Protein AF-A0A9W7AB14-F1 (afdb_monomer_lite)

pLDDT: mean 74.94, std 23.1, range [29.41, 98.56]

Radius of gyration: 34.93 Å; chains: 1; bounding box: 125×100×86 Å

Secondary structure (DSSP, 8-state):
-PPPPHHHHHHHHHHHHHHHHHHHHHHHHTTS-PPPP----------------------------------------PPPPPSS------EEEEEE---HHHHHHHHHHHHHH-PPBGGGSTTTT-STTS---HHHHHHHHHTT--EEEE-GGGTSSTTPPPHHHHHHHHHHHTEEEEEEEE-S-HHHHHHHHHHHHHHTT-TT------HHHHHHHHHHHHHHHHHHHHTT-EEEEEEHHHHHH-HHHHHHHHHHHHHHTHHHH---PPP---------HHHHHHHTTTTS-HHHHH-HHHHHHHHHHHTTSTTGGGGSTTEEETTEE-TTS--TT------------------------------

Organism: NCBI:txid1606541

Foldseek 3Di:
DDDDDPVVVVVCVVVVVVVVVVVVVVVVVVPPDDDDDDDDDDDDDDDDDDDDDDDDDDDDDDDDDDDDDDDDDDDDDDDDDPPDCPDAAQAEEAEEQDFQLVVLLLVLLCVQQVAAAQVNDAQNQQDPVNALALVSLLVCVVVSNRYYYDYLVSQVDPNHDDLLRSLLSNVVSRHAAYEYEYQLLVVLVQLLVVLVCVVVVVVPDARDDAPVSSVVSVVSRVSNVVSNVVSNHHYDYDQSLRSVVPSQVVSVVVLVSLCVVCSRNVRPDDPDDRRDGDRDVSNVSVVVPLLDQPCRRRNPVVLVVVCVRQPPDPRNCSSNSQARDSVDGHPVDDDSVPPPPDPPDDDPDDDDDDDDDDDDDDDDDDD

Sequence (367 aa):
MRPPSRRFLLSLLPLFIILVLLRQRELVLGVLSGPLPGSDNAGGRAKTKASAEGEGWGSQQSQSPSQSLSTTQSSPTSPSPPTSPQGVRPGVVLWSHGRSATDSFALSFSSNSGLRYCNGEKEGFKSGWRALAEEALRRCVRAGEMFLHLKPMHLEMEGRPRVEEFFEMAKRAGFGTVAASFRRNVLAREVSSYELNREEGNVNKAFKFGVSTVENNSRSYQEGLTAARANGFLVKEFLFSEITGSTCLCVEELKNLMAENEAFTGFHSRRGSDCTEIVSEHVKSSKKHRSKSLAKRVGEKQAKEVGNALRGTEHEWMLDLDAVSPTEKRSDVPDPTGERGGKKGGGRERMENKKKGGLGNEINTHQ

Structure (mmCIF, N/CA/C/O backbone):
data_AF-A0A9W7AB14-F1
#
_entry.id   AF-A0A9W7AB14-F1
#
loop_
_atom_site.group_PDB
_atom_site.id
_atom_site.type_symbol
_atom_site.label_atom_id
_atom_site.label_alt_id
_atom_site.label_comp_id
_atom_site.label_asym_id
_atom_site.label_entity_id
_atom_site.label_seq_id
_atom_site.pdbx_PDB_ins_code
_atom_site.Cartn_x
_atom_site.Cartn_y
_atom_site.Cartn_z
_atom_site.occupancy
_atom_site.B_iso_or_equiv
_atom_site.auth_seq_id
_atom_site.auth_comp_id
_atom_site.auth_asym_id
_atom_site.auth_atom_id
_atom_site.pdbx_PDB_model_num
ATOM 1 N N . MET A 1 1 ? -23.619 -33.749 -38.753 1.00 49.19 1 MET A N 1
ATOM 2 C CA . MET A 1 1 ? -24.402 -32.533 -38.416 1.00 49.19 1 MET A CA 1
ATOM 3 C C . MET A 1 1 ? -23.679 -31.319 -38.989 1.00 49.19 1 MET A C 1
ATOM 5 O O . MET A 1 1 ? -22.458 -31.300 -38.912 1.00 49.19 1 MET A O 1
ATOM 9 N N . ARG A 1 2 ? -24.376 -30.347 -39.598 1.00 47.72 2 ARG A N 1
ATOM 10 C CA . ARG A 1 2 ? -23.755 -29.089 -40.070 1.00 47.72 2 ARG A CA 1
ATOM 11 C C . ARG A 1 2 ? -23.890 -28.010 -38.982 1.00 47.72 2 ARG A C 1
ATOM 13 O O . ARG A 1 2 ? -24.952 -27.956 -38.365 1.00 47.72 2 ARG A O 1
ATOM 20 N N . PRO A 1 3 ? -22.869 -27.169 -38.734 1.00 59.06 3 PRO A N 1
ATOM 21 C CA . PRO A 1 3 ? -22.973 -26.089 -37.756 1.00 59.06 3 PRO A CA 1
ATOM 22 C C . PRO A 1 3 ? -23.994 -25.028 -38.211 1.00 59.06 3 PRO A C 1
ATOM 24 O O . PRO A 1 3 ? -24.127 -24.793 -39.417 1.00 59.06 3 PRO A O 1
ATOM 27 N N . PRO A 1 4 ? -24.713 -24.371 -37.280 1.00 57.72 4 PRO A N 1
ATOM 28 C CA . PRO A 1 4 ? -25.671 -23.326 -37.623 1.00 57.72 4 PRO A CA 1
ATOM 29 C C . PRO A 1 4 ? -24.966 -22.132 -38.279 1.00 57.72 4 PRO A C 1
ATOM 31 O O . PRO A 1 4 ? -23.863 -21.742 -37.893 1.00 57.72 4 PRO A O 1
ATOM 34 N N . SER A 1 5 ? -25.604 -21.538 -39.290 1.00 66.50 5 SER A N 1
ATOM 35 C CA . SER A 1 5 ? -25.008 -20.414 -40.019 1.00 66.50 5 SER A CA 1
ATOM 36 C C . SER A 1 5 ? -24.842 -19.181 -39.119 1.00 66.50 5 SER A C 1
ATOM 38 O O . SER A 1 5 ? -25.695 -18.896 -38.277 1.00 66.50 5 SER A O 1
ATOM 40 N N . ARG A 1 6 ? -23.787 -18.382 -39.348 1.00 63.00 6 ARG A N 1
ATOM 41 C CA . ARG A 1 6 ? -23.539 -17.127 -38.604 1.00 63.00 6 ARG A CA 1
ATOM 42 C C . ARG A 1 6 ? -24.723 -16.146 -38.626 1.00 63.00 6 ARG A C 1
ATOM 44 O O . ARG A 1 6 ? -24.855 -15.350 -37.704 1.00 63.00 6 ARG A O 1
ATOM 51 N N . ARG A 1 7 ? -25.601 -16.218 -39.637 1.00 66.81 7 ARG A N 1
ATOM 52 C CA . ARG A 1 7 ? -26.820 -15.393 -39.722 1.00 66.81 7 ARG A CA 1
ATOM 53 C C . ARG A 1 7 ? -27.859 -15.750 -38.649 1.00 66.81 7 ARG A C 1
ATOM 55 O O . ARG A 1 7 ? -28.556 -14.857 -38.189 1.00 66.81 7 ARG A O 1
ATOM 62 N N . PHE A 1 8 ? -27.912 -17.007 -38.203 1.00 70.75 8 PHE A N 1
ATOM 63 C CA . PHE A 1 8 ? -28.846 -17.462 -37.164 1.00 70.75 8 PHE A CA 1
ATOM 64 C C . PHE A 1 8 ? -28.445 -16.978 -35.759 1.00 70.75 8 PHE A C 1
ATOM 66 O O . PHE A 1 8 ? -29.290 -16.637 -34.940 1.00 70.75 8 PHE A O 1
ATOM 73 N N . LEU A 1 9 ? -27.139 -16.888 -35.481 1.00 61.41 9 LEU A N 1
ATOM 74 C CA . LEU A 1 9 ? -26.635 -16.350 -34.210 1.00 61.41 9 LEU A CA 1
ATOM 75 C C . LEU A 1 9 ? -26.887 -14.839 -34.073 1.00 61.41 9 LEU A C 1
ATOM 77 O O . LEU A 1 9 ? -27.173 -14.361 -32.979 1.00 61.41 9 LEU A O 1
ATOM 81 N N . LEU A 1 10 ? -26.836 -14.092 -35.180 1.00 66.69 10 LEU A N 1
ATOM 82 C CA . LEU A 1 10 ? -27.089 -12.647 -35.178 1.00 66.69 10 LEU A CA 1
ATOM 83 C C . LEU A 1 10 ? -28.567 -12.291 -34.943 1.00 66.69 10 LEU A C 1
ATOM 85 O O . LEU A 1 10 ? -28.836 -11.252 -34.345 1.00 66.69 10 LEU A O 1
ATOM 89 N N . SER A 1 11 ? -29.525 -13.145 -35.328 1.00 73.31 11 SER A N 1
ATOM 90 C CA . SER A 1 11 ? -30.955 -12.893 -35.071 1.00 73.31 11 SER A CA 1
ATOM 91 C C . SER A 1 11 ? -31.369 -13.075 -33.606 1.00 73.31 11 SER A C 1
ATOM 93 O O . SER A 1 11 ? -32.428 -12.594 -33.213 1.00 73.31 11 SER A O 1
ATOM 95 N N . LEU A 1 12 ? -30.556 -13.751 -32.786 1.00 74.38 12 LEU A N 1
ATOM 96 C CA . LEU A 1 12 ? -30.857 -14.011 -31.371 1.00 74.38 12 LEU A CA 1
ATOM 97 C C . LEU A 1 12 ? -30.280 -12.952 -30.416 1.00 74.38 12 LEU A C 1
ATOM 99 O O . LEU A 1 12 ? -30.719 -12.868 -29.269 1.00 74.38 12 LEU A O 1
ATOM 103 N N . LEU A 1 13 ? -29.346 -12.111 -30.879 1.00 74.31 13 LEU A N 1
ATOM 104 C CA . LEU A 1 13 ? -28.742 -11.047 -30.066 1.00 74.31 13 LEU A CA 1
ATOM 105 C C . LEU A 1 13 ? -29.776 -10.069 -29.461 1.00 74.31 13 LEU A C 1
ATOM 107 O O . LEU A 1 13 ? -29.688 -9.806 -28.261 1.00 74.31 13 LEU A O 1
ATOM 111 N N . PRO A 1 14 ? -30.772 -9.556 -30.220 1.00 80.88 14 PRO A N 1
ATOM 112 C CA . PRO A 1 14 ? -31.765 -8.623 -29.679 1.00 80.88 14 PRO A CA 1
ATOM 113 C C . PRO A 1 14 ? -32.629 -9.257 -28.583 1.00 80.88 14 PRO A C 1
ATOM 115 O O . PRO A 1 14 ? -32.863 -8.642 -27.547 1.00 80.88 14 PRO A O 1
ATOM 118 N N . LEU A 1 15 ? -33.040 -10.515 -28.776 1.00 78.12 15 LEU A N 1
ATOM 119 C CA . LEU A 1 15 ? -33.804 -11.295 -27.795 1.00 78.12 15 LEU A CA 1
ATOM 120 C C . LEU A 1 15 ? -33.019 -11.504 -26.495 1.00 78.12 15 LEU A C 1
ATOM 122 O O . LEU A 1 15 ? -33.580 -11.364 -25.410 1.00 78.12 15 LEU A O 1
ATOM 126 N N . PHE A 1 16 ? -31.716 -11.778 -26.592 1.00 76.31 16 PHE A N 1
ATOM 127 C CA . PHE A 1 16 ? -30.858 -11.938 -25.418 1.00 76.31 16 PHE A CA 1
ATOM 128 C C . PHE A 1 16 ? -30.685 -10.620 -24.646 1.00 76.31 16 PHE A C 1
ATOM 130 O O . PHE A 1 16 ? -30.758 -10.612 -23.419 1.00 76.31 16 PHE A O 1
ATOM 137 N N . ILE A 1 17 ? -30.532 -9.492 -25.351 1.00 80.94 17 ILE A N 1
ATOM 138 C CA . ILE A 1 17 ? -30.461 -8.155 -24.738 1.00 80.94 17 ILE A CA 1
ATOM 139 C C . ILE A 1 17 ? -31.784 -7.804 -24.038 1.00 80.94 17 ILE A C 1
ATOM 141 O O . ILE A 1 17 ? -31.765 -7.360 -22.892 1.00 80.94 17 ILE A O 1
ATOM 145 N N . ILE A 1 18 ? -32.932 -8.061 -24.675 1.00 83.12 18 ILE A N 1
ATOM 146 C CA . ILE A 1 18 ? -34.259 -7.830 -24.078 1.00 83.12 18 ILE A CA 1
ATOM 147 C C . ILE A 1 18 ? -34.448 -8.682 -22.813 1.00 83.12 18 ILE A C 1
ATOM 149 O O . ILE A 1 18 ? -34.886 -8.155 -21.793 1.00 83.12 18 ILE A O 1
ATOM 153 N N . LEU A 1 19 ? -34.060 -9.962 -22.828 1.00 78.25 19 LEU A N 1
ATOM 154 C CA . LEU A 1 19 ? -34.132 -10.835 -21.648 1.00 78.25 19 LEU A CA 1
ATOM 155 C C . LEU A 1 19 ? -33.237 -10.355 -20.494 1.00 78.25 19 LEU A C 1
ATOM 157 O O . LEU A 1 19 ? -33.663 -10.390 -19.339 1.00 78.25 19 LEU A O 1
ATOM 161 N N . VAL A 1 20 ? -32.026 -9.865 -20.781 1.00 79.50 20 VAL A N 1
ATOM 162 C CA . VAL A 1 20 ? -31.136 -9.283 -19.759 1.00 79.50 20 VAL A CA 1
ATOM 163 C C . VAL A 1 20 ? -31.742 -8.010 -19.156 1.00 79.50 20 VAL A C 1
ATOM 165 O O . VAL A 1 20 ? -31.734 -7.856 -17.934 1.00 79.50 20 VAL A O 1
ATOM 168 N N . LEU A 1 21 ? -32.318 -7.128 -19.979 1.00 77.75 21 LEU A N 1
ATOM 169 C CA . LEU A 1 21 ? -32.952 -5.888 -19.518 1.00 77.75 21 LEU A CA 1
ATOM 170 C C . LEU A 1 21 ? -34.232 -6.144 -18.705 1.00 77.75 21 LEU A C 1
ATOM 172 O O . LEU A 1 21 ? -34.437 -5.504 -17.674 1.00 77.75 21 LEU A O 1
ATOM 176 N N . LEU A 1 22 ? -35.067 -7.108 -19.109 1.00 74.38 22 LEU A N 1
ATOM 177 C CA . LEU A 1 22 ? -36.250 -7.511 -18.339 1.00 74.38 22 LEU A CA 1
ATOM 178 C C . LEU A 1 22 ? -35.858 -8.098 -16.975 1.00 74.38 22 LEU A C 1
ATOM 180 O O . LEU A 1 22 ? -36.424 -7.704 -15.957 1.00 74.38 22 LEU A O 1
ATOM 184 N N . ARG A 1 23 ? -34.826 -8.950 -16.927 1.00 69.69 23 ARG A N 1
ATOM 185 C CA . ARG A 1 23 ? -34.341 -9.545 -15.671 1.00 69.69 23 ARG A CA 1
ATOM 186 C C . ARG A 1 23 ? -33.727 -8.516 -14.714 1.00 69.69 23 ARG A C 1
ATOM 188 O O . ARG A 1 23 ? -33.853 -8.666 -13.502 1.00 69.69 23 ARG A O 1
ATOM 195 N N . GLN A 1 24 ? -33.097 -7.456 -15.228 1.00 67.25 24 GLN A N 1
ATOM 196 C CA . GLN A 1 24 ? -32.658 -6.333 -14.387 1.00 67.25 24 GLN A CA 1
ATOM 197 C C . GLN A 1 24 ? -33.831 -5.486 -13.872 1.00 67.25 24 GLN A C 1
ATOM 199 O O . GLN A 1 24 ? -33.747 -4.949 -12.770 1.00 67.25 24 GLN A O 1
ATOM 204 N N . ARG A 1 25 ? -34.943 -5.397 -14.613 1.00 59.12 25 ARG A N 1
ATOM 205 C CA . ARG A 1 25 ? -36.122 -4.623 -14.198 1.00 59.12 25 ARG A CA 1
ATOM 206 C C . ARG A 1 25 ? -36.883 -5.270 -13.033 1.00 59.12 25 ARG A C 1
ATOM 208 O O . ARG A 1 25 ? -37.332 -4.546 -12.149 1.00 59.12 25 ARG A O 1
ATOM 215 N N . GLU A 1 26 ? -36.968 -6.599 -12.975 1.00 57.09 26 GLU A N 1
ATOM 216 C CA . GLU A 1 26 ? -37.556 -7.300 -11.816 1.00 57.09 26 GLU A CA 1
ATOM 217 C C . GLU A 1 26 ? -36.715 -7.136 -10.539 1.00 57.09 26 GLU A C 1
ATOM 219 O O . GLU A 1 26 ? -37.263 -6.919 -9.459 1.00 57.09 26 GLU A O 1
ATOM 224 N N . LEU A 1 27 ? -35.382 -7.123 -10.664 1.00 52.66 27 LEU A N 1
ATOM 225 C CA . LEU A 1 27 ? -34.454 -6.878 -9.550 1.00 52.66 27 LEU A CA 1
ATOM 226 C C . LEU A 1 27 ? -34.586 -5.476 -8.926 1.00 52.66 27 LEU A C 1
ATOM 228 O O . LEU A 1 27 ? -34.264 -5.305 -7.753 1.00 52.66 27 LEU A O 1
ATOM 232 N N . VAL A 1 28 ? -35.073 -4.486 -9.680 1.00 51.91 28 VAL A N 1
ATOM 233 C CA . VAL A 1 28 ? -35.328 -3.121 -9.179 1.00 51.91 28 VAL A CA 1
ATOM 234 C C . VAL A 1 28 ? -36.714 -2.997 -8.530 1.00 51.91 28 VAL A C 1
ATOM 236 O O . VAL A 1 28 ? -36.888 -2.198 -7.613 1.00 51.91 28 VAL A O 1
ATOM 239 N N . LEU A 1 29 ? -37.696 -3.796 -8.958 1.00 45.38 29 LEU A N 1
ATOM 240 C CA . LEU A 1 29 ? -39.064 -3.750 -8.423 1.00 45.38 29 LEU A CA 1
ATOM 241 C C . LEU A 1 29 ? -39.267 -4.638 -7.181 1.00 45.38 29 LEU A C 1
ATOM 243 O O . LEU A 1 29 ? -40.104 -4.318 -6.341 1.00 45.38 29 LEU A O 1
ATOM 247 N N . GLY A 1 30 ? -38.456 -5.685 -6.997 1.00 44.34 30 GLY A N 1
ATOM 248 C CA . GLY A 1 30 ? -38.527 -6.592 -5.840 1.00 44.34 30 GLY A CA 1
ATOM 249 C C . GLY A 1 30 ? -38.135 -5.997 -4.474 1.00 44.34 30 GLY A C 1
ATOM 250 O O . GLY A 1 30 ? -38.151 -6.717 -3.481 1.00 44.34 30 GLY A O 1
ATOM 251 N N . VAL A 1 31 ? -37.772 -4.710 -4.399 1.00 45.06 31 VAL A N 1
ATOM 252 C CA . VAL A 1 31 ? -37.319 -4.034 -3.161 1.00 45.06 31 VAL A CA 1
ATOM 253 C C . VAL A 1 31 ? -38.417 -3.154 -2.529 1.00 45.06 31 VAL A C 1
ATOM 255 O O . VAL A 1 31 ? -38.253 -2.663 -1.416 1.00 45.06 31 VAL A O 1
ATOM 258 N N . LEU A 1 32 ? -39.574 -2.985 -3.185 1.00 42.81 32 LEU A N 1
ATOM 259 C CA . LEU A 1 32 ? -40.683 -2.134 -2.717 1.00 42.81 32 LEU A CA 1
ATOM 260 C C . LEU A 1 32 ? -41.932 -2.936 -2.311 1.00 42.81 32 LEU A C 1
ATOM 262 O O . LEU A 1 32 ? -43.054 -2.628 -2.706 1.00 42.81 32 LEU A O 1
ATOM 266 N N . SER A 1 33 ? -41.753 -3.986 -1.509 1.00 40.31 33 SER A N 1
ATOM 267 C CA . SER A 1 33 ? -42.862 -4.742 -0.903 1.00 40.31 33 SER A CA 1
ATOM 268 C C . SER A 1 33 ? -42.494 -5.226 0.500 1.00 40.31 33 SER A C 1
ATOM 270 O O . SER A 1 33 ? -42.173 -6.392 0.715 1.00 40.31 33 SER A O 1
ATOM 272 N N . GLY A 1 34 ? -42.518 -4.303 1.464 1.00 42.19 34 GLY A N 1
ATOM 273 C CA . GLY A 1 34 ? -42.476 -4.642 2.887 1.00 42.19 34 GLY A CA 1
ATOM 274 C C . GLY A 1 34 ? -43.874 -5.028 3.397 1.00 42.19 34 GLY A C 1
ATOM 275 O O . GLY A 1 34 ? -44.842 -4.363 3.023 1.00 42.19 34 GLY A O 1
ATOM 276 N N . PRO A 1 35 ? -44.016 -6.069 4.238 1.00 42.44 35 PRO A N 1
ATOM 277 C CA . PRO A 1 35 ? -45.301 -6.423 4.833 1.00 42.44 35 PRO A CA 1
ATOM 278 C C . PRO A 1 35 ? -45.693 -5.443 5.951 1.00 42.44 35 PRO A C 1
ATOM 280 O O . PRO A 1 35 ? -44.871 -5.079 6.794 1.00 42.44 35 PRO A O 1
ATOM 283 N N . LEU A 1 36 ? -46.966 -5.042 5.972 1.00 38.53 36 LEU A N 1
ATOM 284 C CA . LEU A 1 36 ? -47.574 -4.285 7.072 1.00 38.53 36 LEU A CA 1
ATOM 285 C C . LEU A 1 36 ? -47.878 -5.203 8.278 1.00 38.53 36 LEU A C 1
ATOM 287 O O . LEU A 1 36 ? -48.113 -6.397 8.084 1.00 38.53 36 LEU A O 1
ATOM 291 N N . PRO A 1 37 ? -47.899 -4.672 9.516 1.00 49.38 37 PRO A N 1
ATOM 292 C CA . PRO A 1 37 ? -4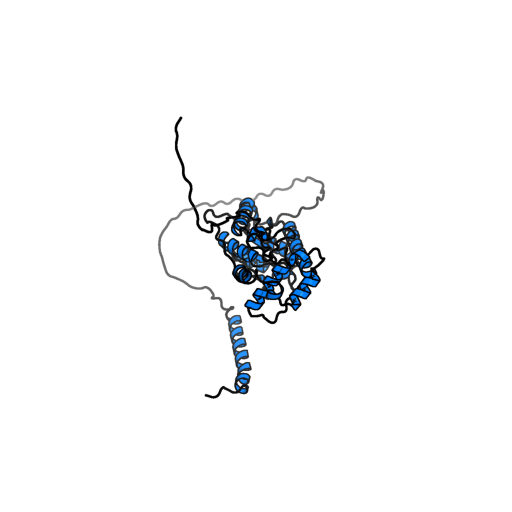8.158 -5.459 10.721 1.00 49.38 37 PRO A CA 1
ATOM 293 C C . PRO A 1 37 ? -49.660 -5.582 11.037 1.00 49.38 37 PRO A C 1
ATOM 295 O O . PRO A 1 37 ? -50.402 -4.611 10.890 1.00 49.38 37 PRO A O 1
ATOM 298 N N . GLY A 1 38 ? -50.098 -6.728 11.574 1.00 34.25 38 GLY A N 1
ATOM 299 C CA . GLY A 1 38 ? -51.427 -6.836 12.189 1.00 34.25 38 GLY A CA 1
ATOM 300 C C . GLY A 1 38 ? -51.891 -8.244 12.596 1.00 34.25 38 GLY A C 1
ATOM 301 O O . GLY A 1 38 ? -51.829 -9.170 11.798 1.00 34.25 38 GLY A O 1
ATOM 302 N N . SER A 1 39 ? -52.463 -8.317 13.805 1.00 31.78 39 SER A N 1
ATOM 303 C CA . SER A 1 39 ? -53.455 -9.299 14.297 1.00 31.78 39 SER A CA 1
ATOM 304 C C . SER A 1 39 ? -53.003 -10.708 14.766 1.00 31.78 39 SER A C 1
ATOM 306 O O . SER A 1 39 ? -52.970 -11.678 14.020 1.00 31.78 39 SER A O 1
ATOM 308 N N . ASP A 1 40 ? -52.747 -10.774 16.081 1.00 36.22 40 ASP A N 1
ATOM 309 C CA . ASP A 1 40 ? -53.503 -11.554 17.089 1.00 36.22 40 ASP A CA 1
ATOM 310 C C . ASP A 1 40 ? -53.339 -13.076 17.361 1.00 36.22 40 ASP A C 1
ATOM 312 O O . ASP A 1 40 ? -53.614 -13.955 16.554 1.00 36.22 40 ASP A O 1
ATOM 316 N N . ASN A 1 41 ? -53.107 -13.326 18.663 1.00 34.78 41 ASN A N 1
ATOM 317 C CA . ASN A 1 41 ? -53.703 -14.350 19.544 1.00 34.78 41 ASN A CA 1
ATOM 318 C C . ASN A 1 41 ? -53.443 -15.861 19.352 1.00 34.78 41 ASN A C 1
ATOM 320 O O . ASN A 1 41 ? -54.236 -16.576 18.750 1.00 34.78 41 ASN A O 1
ATOM 324 N N . ALA A 1 42 ? -52.473 -16.374 20.123 1.00 33.03 42 ALA A N 1
ATOM 325 C CA . ALA A 1 42 ? -52.640 -17.367 21.211 1.00 33.03 42 ALA A CA 1
ATOM 326 C C . ALA A 1 42 ? -51.237 -17.707 21.769 1.00 33.03 42 ALA A C 1
ATOM 328 O O . ALA A 1 42 ? -50.288 -17.796 21.005 1.00 33.03 42 ALA A O 1
ATOM 329 N N . GLY A 1 43 ? -50.957 -17.932 23.052 1.00 30.20 43 GLY A N 1
ATOM 330 C CA . GLY A 1 43 ? -51.749 -18.030 24.276 1.00 30.20 43 GLY A CA 1
ATOM 331 C C . GLY A 1 43 ? -50.862 -18.748 25.311 1.00 30.20 43 GLY A C 1
ATOM 332 O O . GLY A 1 43 ? -50.352 -19.826 25.025 1.00 30.20 43 GLY A O 1
ATOM 333 N N . GLY A 1 44 ? -50.608 -18.164 26.488 1.00 30.67 44 GLY A N 1
ATOM 334 C CA . GLY A 1 44 ? -49.631 -18.720 27.442 1.00 30.67 44 GLY A CA 1
ATOM 335 C C . GLY A 1 44 ? -49.636 -17.994 28.789 1.00 30.67 44 GLY A C 1
ATOM 336 O O . GLY A 1 44 ? -49.334 -16.809 28.862 1.00 30.67 44 GLY A O 1
ATOM 337 N N . ARG A 1 45 ? -50.034 -18.693 29.859 1.00 34.28 45 ARG A N 1
ATOM 338 C CA . ARG A 1 45 ? -50.517 -18.102 31.121 1.00 34.28 45 ARG A CA 1
ATOM 339 C C . ARG A 1 45 ? -49.685 -18.534 32.338 1.00 34.28 45 ARG A C 1
ATOM 341 O O . ARG A 1 45 ? -49.798 -19.682 32.751 1.00 34.28 45 ARG A O 1
ATOM 348 N N . ALA A 1 46 ? -48.992 -17.596 32.990 1.00 35.44 46 ALA A N 1
ATOM 349 C CA . ALA A 1 46 ? -48.579 -17.641 34.409 1.00 35.44 46 ALA A CA 1
ATOM 350 C C . ALA A 1 46 ? -48.211 -16.204 34.862 1.00 35.44 46 ALA A C 1
ATOM 352 O O . ALA A 1 46 ? -47.438 -15.545 34.183 1.00 35.44 46 ALA A O 1
ATOM 353 N N . LYS A 1 47 ? -48.897 -15.581 35.840 1.00 33.94 47 LYS A N 1
ATOM 354 C CA . LYS A 1 47 ? -48.563 -15.573 37.293 1.00 33.94 47 LYS A CA 1
ATOM 355 C C . LYS A 1 47 ? -47.065 -15.293 37.556 1.00 33.94 47 LYS A C 1
ATOM 357 O O . LYS A 1 47 ? -46.256 -16.070 37.081 1.00 33.94 47 LYS A O 1
ATOM 362 N N . THR A 1 48 ? -46.576 -14.326 38.343 1.00 33.75 48 THR A N 1
ATOM 363 C CA . THR A 1 48 ? -47.104 -13.253 39.237 1.00 33.75 48 THR A CA 1
ATOM 364 C C . THR A 1 48 ? -45.907 -12.288 39.534 1.00 33.75 48 THR A C 1
ATOM 366 O O . THR A 1 48 ? -44.839 -12.528 38.986 1.00 33.75 48 THR A O 1
ATOM 369 N N . LYS A 1 49 ? -45.924 -11.198 40.328 1.00 34.34 49 LYS A N 1
ATOM 370 C CA . LYS A 1 49 ? -46.769 -10.727 41.452 1.00 34.34 49 LYS A CA 1
ATOM 371 C C . LYS A 1 49 ? -46.778 -9.176 41.517 1.00 34.34 49 LYS A C 1
ATOM 373 O O . LYS A 1 49 ? -45.923 -8.526 40.932 1.00 34.34 49 LYS A O 1
ATOM 378 N N . ALA A 1 50 ? -47.740 -8.620 42.248 1.00 32.41 50 ALA A N 1
ATOM 379 C CA . ALA A 1 50 ? -47.946 -7.213 42.591 1.00 32.41 50 ALA A CA 1
ATOM 380 C C . ALA A 1 50 ? -47.000 -6.641 43.676 1.00 32.41 50 ALA A C 1
ATOM 382 O O . ALA A 1 50 ? -46.636 -7.372 44.600 1.00 32.41 50 ALA A O 1
ATOM 383 N N . SER A 1 51 ? -46.683 -5.340 43.566 1.00 32.81 51 SER A N 1
ATOM 384 C CA . SER A 1 51 ? -46.968 -4.234 44.525 1.00 32.81 51 SER A CA 1
ATOM 385 C C . SER A 1 51 ? -46.274 -2.949 44.011 1.00 32.81 51 SER A C 1
ATOM 387 O O . SER A 1 51 ? -45.140 -3.038 43.554 1.00 32.81 51 SER A O 1
ATOM 389 N N . ALA A 1 52 ? -46.962 -1.813 43.815 1.00 35.22 52 ALA A N 1
ATOM 390 C CA . ALA A 1 52 ? -47.390 -0.822 44.830 1.00 35.22 52 ALA A CA 1
ATOM 391 C C . ALA A 1 52 ? -46.186 -0.128 45.513 1.00 35.22 52 ALA A C 1
ATOM 393 O O . ALA A 1 52 ? -45.239 -0.815 45.880 1.00 35.22 52 ALA A O 1
ATOM 394 N N . GLU A 1 53 ? -46.119 1.189 45.732 1.00 31.23 53 GLU A N 1
ATOM 395 C CA . GLU A 1 53 ? -47.029 2.342 45.529 1.00 31.23 53 GLU A CA 1
ATOM 396 C C . GLU A 1 53 ? -46.172 3.632 45.657 1.00 31.23 53 GLU A C 1
ATOM 398 O O . GLU A 1 53 ? -45.022 3.540 46.091 1.00 31.23 53 GLU A O 1
ATOM 403 N N . GLY A 1 54 ? -46.681 4.829 45.324 1.00 30.88 54 GLY A N 1
ATOM 404 C CA . GLY A 1 54 ? -45.942 6.074 45.617 1.00 30.88 54 GLY A CA 1
ATOM 405 C C . GLY A 1 54 ? -46.356 7.312 44.818 1.00 30.88 54 GLY A C 1
ATOM 406 O O . GLY A 1 54 ? -45.695 7.674 43.847 1.00 30.88 54 GLY A O 1
ATOM 407 N N . GLU A 1 55 ? -47.426 7.980 45.245 1.00 32.56 55 GLU A N 1
ATOM 408 C CA . GLU A 1 55 ? -47.796 9.319 44.765 1.00 32.56 55 GLU A CA 1
ATOM 409 C C . GLU A 1 55 ? -46.891 10.415 45.366 1.00 32.56 55 GLU A C 1
ATOM 411 O O . GLU A 1 55 ? -46.293 10.231 46.426 1.00 32.56 55 GLU A O 1
ATOM 416 N N . GLY A 1 56 ? -46.830 11.591 44.728 1.00 29.41 56 GLY A N 1
ATOM 417 C CA . GLY A 1 56 ? -46.112 12.749 45.276 1.00 29.41 56 GLY A CA 1
ATOM 418 C C . GLY A 1 56 ? -46.275 14.029 44.452 1.00 29.41 56 GLY A C 1
ATOM 419 O O . GLY A 1 56 ? -45.519 14.270 43.515 1.00 29.41 56 GLY A O 1
ATOM 420 N N . TRP A 1 57 ? -47.255 14.864 44.807 1.00 30.66 57 TRP A N 1
ATOM 421 C CA . TRP A 1 57 ? -47.386 16.237 44.294 1.00 30.66 57 TRP A CA 1
ATOM 422 C C . TRP A 1 57 ? -46.333 17.174 44.918 1.00 30.66 57 TRP A C 1
ATOM 424 O O . TRP A 1 57 ? -45.960 16.998 46.075 1.00 30.66 57 TRP A O 1
ATOM 434 N N . GLY A 1 58 ? -45.925 18.231 44.205 1.00 30.55 58 GLY A N 1
ATOM 435 C CA . GLY A 1 58 ? -45.068 19.288 44.764 1.00 30.55 58 GLY A CA 1
ATOM 436 C C . GLY A 1 58 ? -44.907 20.494 43.832 1.00 30.55 58 GLY A C 1
ATOM 437 O O . GLY A 1 58 ? -44.342 20.373 42.749 1.00 30.55 58 GLY A O 1
ATOM 438 N N . SER A 1 59 ? -45.426 21.652 44.242 1.00 31.98 59 SER A N 1
ATOM 439 C CA . SER A 1 59 ? -45.513 22.870 43.420 1.00 31.98 59 SER A CA 1
ATOM 440 C C . SER A 1 59 ? -44.250 23.741 43.415 1.00 31.98 59 SER A C 1
ATOM 442 O O . SER A 1 59 ? -43.484 23.753 44.370 1.00 31.98 59 SER A O 1
ATOM 444 N N . GLN A 1 60 ? -44.131 24.538 42.345 1.00 34.12 60 GLN A N 1
ATOM 445 C CA . GLN A 1 60 ? -43.610 25.917 42.278 1.00 34.12 60 GLN A CA 1
ATOM 446 C C . GLN A 1 60 ? -42.661 26.427 43.385 1.00 34.12 60 GLN A C 1
ATOM 448 O O . GLN A 1 60 ? -43.080 26.628 44.52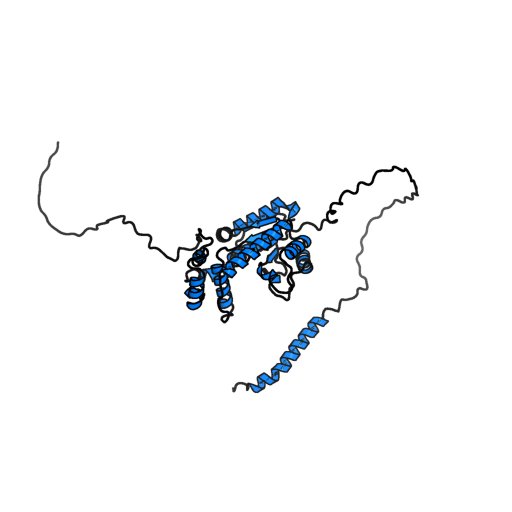2 1.00 34.12 60 GLN A O 1
ATOM 453 N N . GLN A 1 61 ? -41.515 26.979 42.966 1.00 32.22 61 GLN A N 1
ATOM 454 C CA . GLN A 1 61 ? -41.183 28.347 43.385 1.00 32.22 61 GLN A CA 1
ATOM 455 C C . GLN A 1 61 ? -40.310 29.095 42.369 1.00 32.22 61 GLN A C 1
ATOM 457 O O . GLN A 1 61 ? -39.296 28.604 41.885 1.00 32.22 61 GLN A O 1
ATOM 462 N N . SER A 1 62 ? -40.734 30.316 42.055 1.00 37.25 62 SER A N 1
ATOM 463 C CA . SER A 1 62 ? -39.983 31.316 41.301 1.00 37.25 62 SER A CA 1
ATOM 464 C C . SER A 1 62 ? -39.025 32.075 42.216 1.00 37.25 62 SER A C 1
ATOM 466 O O . SER A 1 62 ? -39.469 32.550 43.264 1.00 37.25 62 SER A O 1
ATOM 468 N N . GLN A 1 63 ? -37.783 32.324 41.787 1.00 31.83 63 GLN A N 1
ATOM 469 C CA . GLN A 1 63 ? -37.023 33.474 42.286 1.00 31.83 63 GLN A CA 1
ATOM 470 C C . GLN A 1 63 ? -35.911 33.940 41.333 1.00 31.83 63 GLN A C 1
ATOM 472 O O . GLN A 1 63 ? -35.129 33.171 40.783 1.00 31.83 63 GLN A O 1
ATOM 477 N N . SER A 1 64 ? -35.885 35.251 41.138 1.00 34.38 64 SER A N 1
ATOM 478 C CA . SER A 1 64 ? -34.864 36.104 40.521 1.00 34.38 64 SER A CA 1
ATOM 479 C C . SER A 1 64 ? -35.207 37.540 40.969 1.00 34.38 64 SER A C 1
ATOM 481 O O . SER A 1 64 ? -36.365 37.757 41.341 1.00 34.38 64 SER A O 1
ATOM 483 N N . PRO A 1 65 ? -34.306 38.539 40.911 1.00 46.69 65 PRO A N 1
ATOM 484 C CA . PRO A 1 65 ? -32.927 38.504 40.424 1.00 46.69 65 PRO A CA 1
ATOM 485 C C . PRO A 1 65 ? -31.893 38.985 41.469 1.00 46.69 65 PRO A C 1
ATOM 487 O O . PRO A 1 65 ? -32.224 39.553 42.506 1.00 46.69 65 PRO A O 1
ATOM 490 N N . SER A 1 66 ? -30.607 38.863 41.148 1.00 35.66 66 SER A N 1
ATOM 491 C CA . SER A 1 66 ? -29.555 39.699 41.742 1.00 35.66 66 SER A CA 1
ATOM 492 C C . SER A 1 66 ? -28.595 40.121 40.639 1.00 35.66 66 SER A C 1
ATOM 494 O O . SER A 1 66 ? -28.030 39.282 39.943 1.00 35.66 66 SER A O 1
ATOM 496 N N . GLN A 1 67 ? -28.485 41.430 40.428 1.00 42.22 67 GLN A N 1
ATOM 497 C CA . GLN A 1 67 ? -27.670 42.013 39.368 1.00 42.22 67 GLN A CA 1
ATOM 498 C C . GLN A 1 67 ? -26.207 42.081 39.811 1.00 42.22 67 GLN A C 1
ATOM 500 O O . GLN A 1 67 ? -25.908 42.622 40.873 1.00 42.22 67 GLN A O 1
ATOM 505 N N . SER A 1 68 ? -25.289 41.630 38.961 1.00 37.50 68 SER A N 1
ATOM 506 C CA . SER A 1 68 ? -23.880 42.014 39.036 1.00 37.50 68 SER A CA 1
ATOM 507 C C . SER A 1 68 ? -23.368 42.336 37.633 1.00 37.50 68 SER A C 1
ATOM 509 O O . SER A 1 68 ? -23.370 41.494 36.734 1.00 37.50 68 SER A O 1
ATOM 511 N N . LEU A 1 69 ? -22.940 43.585 37.424 1.00 47.25 69 LEU A N 1
ATOM 512 C CA . LEU A 1 69 ? -22.220 43.953 36.208 1.00 47.25 69 LEU A CA 1
ATOM 513 C C . LEU A 1 69 ? -20.857 43.261 36.238 1.00 47.25 69 LEU A C 1
ATOM 515 O O . LEU A 1 69 ? -20.051 43.515 37.130 1.00 47.25 69 LEU A O 1
ATOM 519 N N . SER A 1 70 ? -20.586 42.422 35.243 1.00 37.31 70 SER A N 1
ATOM 520 C CA . SER A 1 70 ? -19.250 41.882 34.995 1.00 37.31 70 SER A CA 1
ATOM 521 C C . SER A 1 70 ? -18.876 42.056 33.524 1.00 37.31 70 SER A C 1
ATOM 523 O O . SER A 1 70 ? -19.593 41.662 32.607 1.00 37.31 70 SER A O 1
ATOM 525 N N . THR A 1 71 ? -17.750 42.736 33.330 1.00 39.44 71 THR A N 1
ATOM 526 C CA . THR A 1 71 ? -17.199 43.198 32.056 1.00 39.44 71 THR A CA 1
ATOM 527 C C . THR A 1 71 ? -17.011 42.056 31.060 1.00 39.44 71 THR A C 1
ATOM 529 O O . THR A 1 71 ? -16.255 41.121 31.317 1.00 39.44 71 THR A O 1
ATOM 532 N N . THR A 1 72 ? -17.641 42.148 29.888 1.00 34.06 72 THR A N 1
ATOM 533 C CA . THR A 1 72 ? -17.509 41.131 28.837 1.00 34.06 72 THR A CA 1
ATOM 534 C C . THR A 1 72 ? -16.179 41.280 28.090 1.00 34.06 72 THR A C 1
ATOM 536 O O . THR A 1 72 ? -16.102 41.940 27.057 1.00 34.06 72 THR A O 1
ATOM 539 N N . GLN A 1 73 ? -15.117 40.643 28.590 1.00 39.38 73 GLN A N 1
ATOM 540 C CA . GLN A 1 73 ? -13.958 40.324 27.754 1.00 39.38 73 GLN A CA 1
ATOM 541 C C . GLN A 1 73 ? -14.326 39.166 26.821 1.00 39.38 73 GLN A C 1
ATOM 543 O O . GLN A 1 73 ? -14.510 38.030 27.253 1.00 39.38 73 GLN A O 1
ATOM 548 N N . SER A 1 74 ? -14.430 39.454 25.526 1.00 38.09 74 SER A N 1
ATOM 549 C CA . SER A 1 74 ? -14.660 38.454 24.485 1.00 38.09 74 SER A CA 1
ATOM 550 C C . SER A 1 74 ? -13.379 37.660 24.200 1.00 38.09 74 SER A C 1
ATOM 552 O O . SER A 1 74 ? -12.623 37.985 23.283 1.00 38.09 74 SER A O 1
ATOM 554 N N . SER A 1 75 ? -13.123 36.620 24.994 1.00 39.91 75 SER A N 1
ATOM 555 C CA . SER A 1 75 ? -12.108 35.607 24.683 1.00 39.91 75 SER A CA 1
ATOM 556 C C . SER A 1 75 ? -12.539 34.752 23.480 1.00 39.91 75 SER A C 1
ATOM 558 O O . SER A 1 75 ? -13.730 34.458 23.345 1.00 39.91 75 SER A O 1
ATOM 560 N N . PRO A 1 76 ? -11.607 34.313 22.612 1.00 45.03 76 PRO A N 1
ATOM 561 C CA . PRO A 1 76 ? -11.942 33.463 21.475 1.00 45.03 76 PRO A CA 1
ATOM 562 C C . PRO A 1 76 ? -12.494 32.117 21.955 1.00 45.03 76 PRO A C 1
ATOM 564 O O . PRO A 1 76 ? -11.840 31.383 22.699 1.00 45.03 76 PRO A O 1
ATOM 567 N N . THR A 1 77 ? -13.710 31.790 21.520 1.00 37.88 77 THR A N 1
ATOM 568 C CA . THR A 1 77 ? -14.375 30.532 21.856 1.00 37.88 77 THR A CA 1
ATOM 569 C C . THR A 1 77 ? -13.591 29.368 21.256 1.00 37.88 77 THR A C 1
ATOM 571 O O . THR A 1 77 ? -13.581 29.174 20.041 1.00 37.88 77 THR A O 1
ATOM 574 N N . SER A 1 78 ? -12.925 28.585 22.107 1.00 44.62 78 SER A N 1
ATOM 575 C CA . SER A 1 78 ? -12.328 27.316 21.680 1.00 44.62 78 SER A CA 1
ATOM 576 C C . SER A 1 78 ? -13.432 26.395 21.147 1.00 44.62 78 SER A C 1
ATOM 578 O O . SER A 1 78 ? -14.495 26.326 21.774 1.00 44.62 78 SER A O 1
ATOM 580 N N . PRO A 1 79 ? -13.224 25.692 20.017 1.00 51.69 79 PRO A N 1
ATOM 581 C CA . PRO A 1 79 ? -14.238 24.803 19.468 1.00 51.69 79 PRO A CA 1
ATOM 582 C C . PRO A 1 79 ? -14.583 23.720 20.492 1.00 51.69 79 PRO A C 1
ATOM 584 O O . PRO A 1 79 ? -13.708 23.006 20.983 1.00 51.69 79 PRO A O 1
ATOM 587 N N . SER A 1 80 ? -15.866 23.618 20.834 1.00 37.16 80 SER A N 1
ATOM 588 C CA . SER A 1 80 ? -16.351 22.615 21.777 1.00 37.16 80 SER A CA 1
ATOM 589 C C . SER A 1 80 ? -16.093 21.206 21.224 1.00 37.16 80 SER A C 1
ATOM 591 O O . SER A 1 80 ? -16.335 20.975 20.036 1.00 37.16 80 SER A O 1
ATOM 593 N N . PRO A 1 81 ? -15.631 20.245 22.046 1.00 43.84 81 PRO A N 1
ATOM 594 C CA . PRO A 1 81 ? -15.460 18.871 21.590 1.00 43.84 81 PRO A CA 1
ATOM 595 C C . PRO A 1 81 ? -16.817 18.283 21.155 1.00 43.84 81 PRO A C 1
ATOM 597 O O . PRO A 1 81 ? -17.836 18.555 21.801 1.00 43.84 81 PRO A O 1
ATOM 600 N N . PRO A 1 82 ? -16.862 17.479 20.074 1.00 44.25 82 PRO A N 1
ATOM 601 C CA . PRO A 1 82 ? -18.112 16.964 19.524 1.00 44.25 82 PRO A CA 1
ATOM 602 C C . PRO A 1 82 ? -18.877 16.120 20.552 1.00 44.25 82 PRO A C 1
ATOM 604 O O . PRO A 1 82 ? -18.372 15.143 21.105 1.00 44.25 82 PRO A O 1
ATOM 607 N N . THR A 1 83 ? -20.121 16.518 20.813 1.00 38.78 83 THR A N 1
ATOM 608 C CA . THR A 1 83 ? -20.915 16.053 21.955 1.00 38.78 83 THR A CA 1
ATOM 609 C C . THR A 1 83 ? -21.621 14.721 21.685 1.00 38.78 83 THR A C 1
ATOM 611 O O . THR A 1 83 ? -22.828 14.678 21.480 1.00 38.78 83 THR A O 1
ATOM 614 N N . SER A 1 84 ? -20.869 13.619 21.677 1.00 36.59 84 SER A N 1
ATOM 615 C CA . SER A 1 84 ? -21.339 12.251 21.966 1.00 36.59 84 SER A CA 1
ATOM 616 C C . SER A 1 84 ? -20.161 11.283 21.809 1.00 36.59 84 SER A C 1
ATOM 618 O O . SER A 1 84 ? -19.487 11.346 20.777 1.00 36.59 84 SER A O 1
ATOM 620 N N . PRO A 1 85 ? -19.907 10.352 22.751 1.00 42.19 85 PRO A N 1
ATOM 621 C CA . PRO A 1 85 ? -18.959 9.274 22.521 1.00 42.19 85 PRO A CA 1
ATOM 622 C C . PRO A 1 85 ? -19.569 8.278 21.527 1.00 42.19 85 PRO A C 1
ATOM 624 O O . PRO A 1 85 ? -20.136 7.250 21.902 1.00 42.19 85 PRO A O 1
ATOM 627 N N . GLN A 1 86 ? -19.423 8.571 20.233 1.00 53.56 86 GLN A N 1
ATOM 628 C CA . GLN A 1 86 ? -19.487 7.553 19.190 1.00 53.56 86 GLN A CA 1
ATOM 629 C C . GLN A 1 86 ? -18.380 6.548 19.511 1.00 53.56 86 GLN A C 1
ATOM 631 O O . GLN A 1 86 ? -17.209 6.809 19.250 1.00 53.56 86 GLN A O 1
ATOM 636 N N . GLY A 1 87 ? -18.766 5.464 20.197 1.00 64.31 87 GLY A N 1
ATOM 637 C CA . GLY A 1 87 ? -17.839 4.591 20.912 1.00 64.31 87 GLY A CA 1
ATOM 638 C C . GLY A 1 87 ? -16.671 4.178 20.031 1.00 64.31 87 GLY A C 1
ATOM 639 O O . GLY A 1 87 ? -16.897 3.680 18.926 1.00 64.31 87 GLY A O 1
ATOM 640 N N . VAL A 1 88 ? -15.461 4.430 20.530 1.00 75.06 88 VAL A N 1
ATOM 641 C CA . VAL A 1 88 ? -14.186 4.253 19.829 1.00 75.06 88 VAL A CA 1
ATOM 642 C C . VAL A 1 88 ? -14.134 2.869 19.175 1.00 75.06 88 VAL A C 1
ATOM 644 O O . VAL A 1 88 ? -14.483 1.871 19.808 1.00 75.06 88 VAL A O 1
ATOM 647 N N . ARG A 1 89 ? -13.763 2.800 17.889 1.00 86.88 89 ARG A N 1
ATOM 648 C CA . ARG A 1 89 ? -13.800 1.560 17.095 1.00 86.88 89 ARG A CA 1
ATOM 649 C C . ARG A 1 89 ? -12.413 1.180 16.578 1.00 86.88 89 ARG A C 1
ATOM 651 O O . ARG A 1 89 ? -11.687 2.080 16.155 1.00 86.88 89 ARG A O 1
ATOM 658 N N . PRO A 1 90 ? -12.097 -0.130 16.480 1.00 92.69 90 PRO A N 1
ATOM 659 C CA . PRO A 1 90 ? -10.806 -0.649 16.008 1.00 92.69 90 PRO A CA 1
ATOM 660 C C . PRO A 1 90 ? -10.643 -0.538 14.487 1.00 92.69 90 PRO A C 1
ATOM 662 O O . PRO A 1 90 ? -10.349 -1.511 13.799 1.00 92.69 90 PRO A O 1
ATOM 665 N N . GLY A 1 91 ? -10.886 0.655 13.947 1.00 95.62 91 GLY A N 1
ATOM 666 C CA . GLY A 1 91 ? -10.818 0.949 12.526 1.00 95.62 91 GLY A CA 1
ATOM 667 C C . GLY A 1 91 ? -9.388 1.167 12.060 1.00 95.62 91 GLY A C 1
ATOM 668 O O . GLY A 1 91 ? -8.741 2.134 12.469 1.00 95.62 91 GLY A O 1
ATOM 669 N N . VAL A 1 92 ? -8.931 0.292 11.166 1.00 97.88 92 VAL A N 1
ATOM 670 C CA . VAL A 1 92 ? -7.588 0.307 10.583 1.00 97.88 92 VAL A CA 1
ATOM 671 C C . VAL A 1 92 ? -7.666 0.608 9.090 1.00 97.88 92 VAL A C 1
ATOM 673 O O . VAL A 1 92 ? -8.305 -0.120 8.327 1.00 97.88 92 VAL A O 1
ATOM 676 N N . VAL A 1 93 ? -6.955 1.648 8.658 1.00 97.75 93 VAL A N 1
ATOM 677 C CA . VAL A 1 93 ? -6.650 1.887 7.244 1.00 97.75 93 VAL A CA 1
ATOM 678 C C . VAL A 1 93 ? -5.260 1.327 6.951 1.00 97.75 93 VAL A C 1
ATOM 680 O O . VAL A 1 93 ? -4.256 1.847 7.428 1.00 97.75 93 VAL A O 1
ATOM 683 N N . LEU A 1 94 ? -5.180 0.274 6.141 1.00 97.69 94 LEU A N 1
ATOM 684 C CA . LEU A 1 94 ? -3.935 -0.136 5.508 1.00 97.69 94 LEU A CA 1
ATOM 685 C C . LEU A 1 94 ? -3.646 0.827 4.348 1.00 97.69 94 LEU A C 1
ATOM 687 O O . LEU A 1 94 ? -4.240 0.711 3.276 1.00 97.69 94 LEU A O 1
ATOM 691 N N . TRP A 1 95 ? -2.742 1.778 4.560 1.00 97.38 95 TRP A N 1
ATOM 692 C CA . TRP A 1 95 ? -2.279 2.727 3.551 1.00 97.38 95 TRP A CA 1
ATOM 693 C C . TRP A 1 95 ? -1.081 2.146 2.807 1.00 97.38 95 TRP A C 1
ATOM 695 O O . TRP A 1 95 ? 0.059 2.177 3.276 1.00 97.38 95 TRP A O 1
ATOM 705 N N . SER A 1 96 ? -1.327 1.540 1.648 1.00 95.12 96 SER A N 1
ATOM 706 C CA . SER A 1 96 ? -0.229 0.943 0.896 1.00 95.12 96 SER A CA 1
ATOM 707 C C . SER A 1 96 ? -0.520 0.786 -0.580 1.00 95.12 96 SER A C 1
ATOM 709 O O . SER A 1 96 ? -1.609 0.422 -1.016 1.00 95.12 96 SER A O 1
ATOM 711 N N . HIS A 1 97 ? 0.543 0.919 -1.357 1.00 86.88 97 HIS A N 1
ATOM 712 C CA . HIS A 1 97 ? 0.565 0.727 -2.802 1.00 86.88 97 HIS A CA 1
ATOM 713 C C . HIS A 1 97 ? 0.356 -0.736 -3.269 1.00 86.88 97 HIS A C 1
ATOM 715 O O . HIS A 1 97 ? 0.316 -0.985 -4.477 1.00 86.88 97 HIS A O 1
ATOM 721 N N . GLY A 1 98 ? 0.200 -1.673 -2.318 1.00 71.62 98 GLY A N 1
ATOM 722 C CA . GLY A 1 98 ? -0.376 -3.023 -2.428 1.00 71.62 98 GLY A CA 1
ATOM 723 C C . GLY A 1 98 ? 0.279 -4.003 -3.412 1.00 71.62 98 GLY A C 1
ATOM 724 O O . GLY A 1 98 ? 0.040 -3.907 -4.615 1.00 71.62 98 GLY A O 1
ATOM 725 N N . ARG A 1 99 ? 1.024 -4.997 -2.903 1.00 74.50 99 ARG A N 1
ATOM 726 C CA . ARG A 1 99 ? 1.486 -6.217 -3.615 1.00 74.50 99 ARG A CA 1
ATOM 727 C C . ARG A 1 99 ? 1.667 -7.376 -2.615 1.00 74.50 99 ARG A C 1
ATOM 729 O O . ARG A 1 99 ? 1.476 -7.184 -1.421 1.00 74.50 99 ARG A O 1
ATOM 736 N N . SER A 1 100 ? 2.161 -8.519 -3.098 1.00 72.12 100 SER A N 1
ATOM 737 C CA . SER A 1 100 ? 2.524 -9.765 -2.398 1.00 72.12 100 SER A CA 1
ATOM 738 C C . SER A 1 100 ? 2.748 -9.697 -0.876 1.00 72.12 100 SER A C 1
ATOM 740 O O . SER A 1 100 ? 2.034 -10.365 -0.138 1.00 72.12 100 SER A O 1
ATOM 742 N N . ALA A 1 101 ? 3.727 -8.923 -0.389 1.00 79.62 101 ALA A N 1
ATOM 743 C CA . ALA A 1 101 ? 4.016 -8.854 1.049 1.00 79.62 101 ALA A CA 1
ATOM 744 C C . ALA A 1 101 ? 2.888 -8.154 1.821 1.00 79.62 101 ALA A C 1
ATOM 746 O O . ALA A 1 101 ? 2.429 -8.646 2.843 1.00 79.62 101 ALA A O 1
ATOM 747 N N . THR A 1 102 ? 2.380 -7.044 1.286 1.00 85.75 102 THR A N 1
ATOM 748 C CA . THR A 1 102 ? 1.260 -6.308 1.874 1.00 85.75 102 THR A CA 1
ATOM 749 C C . THR A 1 102 ? -0.064 -7.069 1.777 1.00 85.75 102 THR A C 1
ATOM 751 O O . THR A 1 102 ? -0.941 -6.859 2.603 1.00 85.75 102 THR A O 1
ATOM 754 N N . ASP A 1 103 ? -0.214 -7.967 0.799 1.00 89.00 103 ASP A N 1
ATOM 755 C CA . ASP A 1 103 ? -1.299 -8.952 0.768 1.00 89.00 103 ASP A CA 1
ATOM 756 C C . ASP A 1 103 ? -1.186 -9.963 1.902 1.00 89.00 103 ASP A C 1
ATOM 758 O O . ASP A 1 103 ? -2.152 -10.141 2.638 1.00 89.00 103 ASP A O 1
ATOM 762 N N . SER A 1 104 ? -0.016 -10.588 2.076 1.00 91.38 104 SER A N 1
ATOM 763 C CA . SER A 1 104 ? 0.196 -11.524 3.185 1.00 91.38 104 SER A CA 1
ATOM 764 C C . SER A 1 104 ? -0.029 -10.841 4.534 1.00 91.38 104 SER A C 1
ATOM 766 O O . SER A 1 104 ? -0.735 -11.384 5.380 1.00 91.38 104 SER A O 1
ATOM 768 N N . PHE A 1 105 ? 0.474 -9.614 4.706 1.00 95.00 105 PHE A N 1
ATOM 769 C CA . PHE A 1 105 ? 0.203 -8.790 5.882 1.00 95.00 105 PHE A CA 1
ATOM 770 C C . PHE A 1 105 ? -1.286 -8.524 6.079 1.00 95.00 105 PHE A C 1
ATOM 772 O O . PHE A 1 105 ? -1.795 -8.759 7.166 1.00 95.00 105 PHE A O 1
ATOM 779 N N . ALA A 1 106 ? -2.006 -8.071 5.048 1.00 94.75 106 ALA A N 1
ATOM 780 C CA . ALA A 1 106 ? -3.423 -7.753 5.183 1.00 94.75 106 ALA A CA 1
ATOM 781 C C . ALA A 1 106 ? -4.258 -8.995 5.537 1.00 94.75 106 ALA A C 1
ATOM 783 O O . ALA A 1 106 ? -5.096 -8.929 6.433 1.00 94.75 106 ALA A O 1
ATOM 784 N N . LEU A 1 107 ? -4.013 -10.124 4.865 1.00 93.38 107 LEU A N 1
ATOM 785 C CA . LEU A 1 107 ? -4.718 -11.381 5.122 1.00 93.38 107 LEU A CA 1
ATOM 786 C C . LEU A 1 107 ? -4.422 -11.900 6.534 1.00 93.38 107 LEU A C 1
ATOM 788 O O . LEU A 1 107 ? -5.350 -12.207 7.282 1.00 93.38 107 LEU A O 1
ATOM 792 N N . SER A 1 108 ? -3.144 -11.927 6.923 1.00 94.88 108 SER A N 1
ATOM 793 C CA . SER A 1 108 ? -2.724 -12.342 8.266 1.00 94.88 108 SER A CA 1
ATOM 794 C C . SER A 1 108 ? -3.298 -11.404 9.329 1.00 94.88 108 SER A C 1
ATOM 796 O O . SER A 1 108 ? -3.882 -11.869 10.302 1.00 94.88 108 SER A O 1
ATOM 798 N N . PHE A 1 109 ? -3.221 -10.086 9.143 1.00 95.38 109 PHE A N 1
ATOM 799 C CA . PHE A 1 109 ? -3.767 -9.124 10.096 1.00 95.38 109 PHE A CA 1
ATOM 800 C C . PHE A 1 109 ? -5.281 -9.283 10.261 1.00 95.38 109 PHE A C 1
ATOM 802 O O . PHE A 1 109 ? -5.754 -9.362 11.391 1.00 95.38 109 PHE A O 1
ATOM 809 N N . SER A 1 110 ? -6.045 -9.403 9.170 1.00 94.31 110 SER A N 1
ATOM 810 C CA . SER A 1 110 ? -7.496 -9.635 9.240 1.00 94.31 110 SER A CA 1
ATOM 811 C C . SER A 1 110 ? -7.824 -10.937 9.988 1.00 94.31 110 SER A C 1
ATOM 813 O O . SER A 1 110 ? -8.647 -10.930 10.904 1.00 94.31 110 SER A O 1
ATOM 815 N N . SER A 1 111 ? -7.106 -12.026 9.686 1.00 92.44 111 SER A N 1
ATOM 816 C CA . SER A 1 111 ? -7.301 -13.330 10.333 1.00 92.44 111 SER A CA 1
ATOM 817 C C . SER A 1 111 ? -6.945 -13.346 11.825 1.00 92.44 111 SER A C 1
ATOM 819 O O . SER A 1 111 ? -7.602 -14.048 12.587 1.00 92.44 111 SER A O 1
ATOM 821 N N . ASN A 1 112 ? -5.923 -12.596 12.254 1.00 93.31 112 ASN A N 1
ATOM 822 C CA . ASN A 1 112 ? -5.408 -12.624 13.634 1.00 93.31 112 ASN A CA 1
ATOM 823 C C . ASN A 1 112 ? -5.933 -11.478 14.525 1.00 93.31 112 ASN A C 1
ATOM 825 O O . ASN A 1 112 ? -5.788 -11.533 15.745 1.00 93.31 112 ASN A O 1
ATOM 829 N N . SER A 1 113 ? -6.542 -10.438 13.946 1.00 92.38 113 SER A N 1
ATOM 830 C CA . SER A 1 113 ? -7.224 -9.360 14.687 1.00 92.38 113 SER A CA 1
ATOM 831 C C . SER A 1 113 ? -8.742 -9.558 14.784 1.00 92.38 113 SER A C 1
ATOM 833 O O . SER A 1 113 ? -9.390 -8.940 15.626 1.00 92.38 113 SER A O 1
ATOM 835 N N . GLY A 1 114 ? -9.325 -10.388 13.910 1.00 91.25 114 GLY A N 1
ATOM 836 C CA . GLY A 1 114 ? -10.775 -10.522 13.748 1.00 91.25 114 GLY A CA 1
ATOM 837 C C . GLY A 1 114 ? -11.436 -9.349 13.009 1.00 91.25 114 GLY A C 1
ATOM 838 O O . GLY A 1 114 ? -12.659 -9.336 12.861 1.00 91.25 114 GLY A O 1
ATOM 839 N N . LEU A 1 115 ? -10.661 -8.365 12.535 1.00 93.62 115 LEU A N 1
ATOM 840 C CA . LEU A 1 115 ? -11.179 -7.212 11.802 1.00 93.62 115 LEU A CA 1
ATOM 841 C C . LEU A 1 115 ? -11.471 -7.595 10.347 1.00 93.62 115 LEU A C 1
ATOM 843 O O . LEU A 1 115 ? -10.586 -8.013 9.596 1.00 93.62 115 LEU A O 1
ATOM 847 N N . ARG A 1 116 ? -12.732 -7.434 9.939 1.00 95.44 116 ARG A N 1
ATOM 848 C CA . ARG A 1 116 ? -13.209 -7.735 8.583 1.00 95.44 116 ARG A CA 1
ATOM 849 C C . ARG A 1 116 ? -12.942 -6.595 7.606 1.00 95.44 116 ARG A C 1
ATOM 851 O O . ARG A 1 116 ? -13.049 -5.425 7.971 1.00 95.44 116 ARG A O 1
ATOM 858 N N . TYR A 1 117 ? -12.696 -6.950 6.347 1.00 95.38 117 TYR A N 1
ATOM 859 C CA . TYR A 1 117 ? -12.583 -5.984 5.258 1.00 95.38 117 TYR A CA 1
ATOM 860 C C . TYR A 1 117 ? -13.888 -5.227 4.988 1.00 95.38 117 TYR A C 1
ATOM 862 O O . TYR A 1 117 ? -14.948 -5.839 4.886 1.00 95.38 117 TYR A O 1
ATOM 870 N N . CYS A 1 118 ? -13.779 -3.914 4.796 1.00 93.12 118 CYS A N 1
ATOM 871 C CA . CYS A 1 118 ? -14.843 -3.006 4.374 1.00 93.12 118 CYS A CA 1
ATOM 872 C C . CYS A 1 118 ? -15.364 -3.350 2.966 1.00 93.12 118 CYS A C 1
ATOM 874 O O . CYS A 1 118 ? -14.616 -3.327 1.987 1.00 93.12 118 CYS A O 1
ATOM 876 N N . ASN A 1 119 ? -16.668 -3.625 2.861 1.00 90.31 119 ASN A N 1
ATOM 877 C CA . ASN A 1 119 ? -17.353 -4.248 1.721 1.00 90.31 119 ASN A CA 1
ATOM 878 C C . ASN A 1 119 ? -16.951 -5.719 1.472 1.00 90.31 119 ASN A C 1
ATOM 880 O O . ASN A 1 119 ? -17.048 -6.194 0.342 1.00 90.31 119 ASN A O 1
ATOM 884 N N . GLY A 1 120 ? -16.465 -6.431 2.495 1.00 89.75 120 GLY A N 1
ATOM 885 C CA . GLY A 1 120 ? -16.041 -7.837 2.420 1.00 89.75 120 GLY A CA 1
ATOM 886 C C . GLY A 1 120 ? -14.781 -8.115 1.586 1.00 89.75 120 GLY A C 1
ATOM 887 O O . GLY A 1 120 ? -14.364 -9.265 1.472 1.00 89.75 120 GLY A O 1
ATOM 888 N N . GLU A 1 121 ? -14.153 -7.088 1.012 1.00 88.56 121 GLU A N 1
ATOM 889 C CA . GLU A 1 121 ? -13.085 -7.209 0.017 1.00 88.56 121 GLU A CA 1
ATOM 890 C C . GLU A 1 121 ? -11.909 -6.292 0.362 1.00 88.56 121 GLU A C 1
ATOM 892 O O . GLU A 1 121 ? -12.100 -5.117 0.672 1.00 88.56 121 GLU A O 1
ATOM 897 N N . LYS A 1 122 ? -10.677 -6.803 0.230 1.00 84.69 122 LYS A N 1
ATOM 898 C CA . LYS A 1 122 ? -9.442 -6.069 0.549 1.00 84.69 122 LYS A CA 1
ATOM 899 C C . LYS A 1 122 ? -9.420 -4.656 -0.047 1.00 84.69 122 LYS A C 1
ATOM 901 O O . LYS A 1 122 ? -9.307 -3.675 0.679 1.00 84.69 122 LYS A O 1
ATOM 906 N N . GLU A 1 123 ? -9.560 -4.558 -1.366 1.00 86.00 123 GLU A N 1
ATOM 907 C CA . GLU A 1 123 ? -9.550 -3.292 -2.109 1.00 86.00 123 GLU A CA 1
ATOM 908 C C . GLU A 1 123 ? -10.984 -2.828 -2.419 1.00 86.00 123 GLU A C 1
ATOM 910 O O . GLU A 1 123 ? -11.284 -2.437 -3.547 1.00 86.00 123 GLU A O 1
ATOM 915 N N . GLY A 1 124 ? -11.881 -2.886 -1.426 1.00 84.19 124 GLY A N 1
ATOM 916 C CA . GLY A 1 124 ? -13.334 -2.738 -1.588 1.00 84.19 124 GLY A CA 1
ATOM 917 C C . GLY A 1 124 ? -13.833 -1.454 -2.269 1.00 84.19 124 GLY A C 1
ATOM 918 O O . GLY A 1 124 ? -14.981 -1.429 -2.698 1.00 84.19 124 GLY A O 1
ATOM 919 N N . PHE A 1 125 ? -12.992 -0.425 -2.434 1.00 86.19 125 PHE A N 1
ATOM 920 C CA . PHE A 1 125 ? -13.298 0.826 -3.152 1.00 86.19 125 PHE A CA 1
ATOM 921 C C . PHE A 1 125 ? -12.589 0.995 -4.509 1.00 86.19 125 PHE A C 1
ATOM 923 O O . PHE A 1 125 ? -12.752 2.028 -5.154 1.00 86.19 125 PHE A O 1
ATOM 930 N N . LYS A 1 126 ? -11.815 0.005 -4.974 1.00 83.50 126 LYS A N 1
ATOM 931 C CA . LYS A 1 126 ? -11.054 0.048 -6.242 1.00 83.50 126 LYS A CA 1
ATOM 932 C C . LYS A 1 126 ? -11.922 0.358 -7.466 1.00 83.50 126 LYS A C 1
ATOM 934 O O . LYS A 1 126 ? -11.464 1.001 -8.406 1.00 83.50 126 LYS A O 1
ATOM 939 N N . SER A 1 127 ? -13.160 -0.126 -7.486 1.00 73.12 127 SER A N 1
ATOM 940 C CA . SER A 1 127 ? -14.087 0.043 -8.603 1.00 73.12 127 SER A CA 1
ATOM 941 C C . SER A 1 127 ? -14.910 1.331 -8.476 1.00 73.12 127 SER A C 1
ATOM 943 O O . SER A 1 127 ? -15.418 1.657 -7.406 1.00 73.12 127 SER A O 1
ATOM 945 N N . GLY A 1 128 ? -15.079 2.060 -9.586 1.00 61.41 128 GLY A N 1
ATOM 946 C CA . GLY A 1 128 ? -15.755 3.369 -9.596 1.00 61.41 128 GLY A CA 1
ATOM 947 C C . GLY A 1 128 ? -17.222 3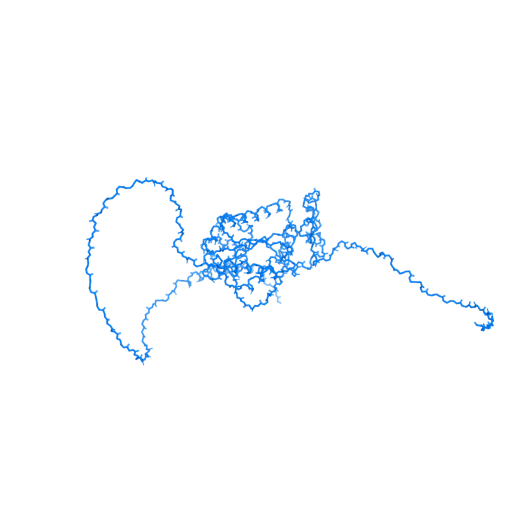.354 -9.142 1.00 61.41 128 GLY A C 1
ATOM 948 O O . GLY A 1 128 ? -17.719 4.364 -8.661 1.00 61.41 128 GLY A O 1
ATOM 949 N N . TRP A 1 129 ? -17.905 2.204 -9.215 1.00 57.41 129 TRP A N 1
ATOM 950 C CA . TRP A 1 129 ? -19.287 2.052 -8.741 1.00 57.41 129 TRP A CA 1
ATOM 951 C C . TRP A 1 129 ? -19.419 2.009 -7.207 1.00 57.41 129 TRP A C 1
ATOM 953 O O . TRP A 1 129 ? -20.515 2.203 -6.685 1.00 57.41 129 TRP A O 1
ATOM 963 N N . ARG A 1 130 ? -18.319 1.805 -6.467 1.00 68.38 130 ARG A N 1
ATOM 964 C CA . ARG A 1 130 ? -18.256 2.031 -5.016 1.00 68.38 130 ARG A CA 1
ATOM 965 C C . ARG A 1 130 ? -17.510 3.339 -4.759 1.00 68.38 130 ARG A C 1
ATOM 967 O O . ARG A 1 130 ? -16.294 3.351 -4.548 1.00 68.38 130 ARG A O 1
ATOM 974 N N . ALA A 1 131 ? -18.250 4.447 -4.794 1.00 77.75 131 ALA A N 1
ATOM 975 C CA . ALA A 1 131 ? -17.732 5.762 -4.427 1.00 77.75 131 ALA A CA 1
ATOM 976 C C . ALA A 1 131 ? -17.132 5.726 -3.008 1.00 77.75 131 ALA A C 1
ATOM 978 O O . ALA A 1 131 ? -17.708 5.141 -2.087 1.00 77.75 131 ALA A O 1
ATOM 979 N N . LEU A 1 132 ? -15.959 6.340 -2.848 1.00 86.06 132 LEU A N 1
ATOM 980 C CA . LEU A 1 132 ? -15.272 6.431 -1.563 1.00 86.06 132 LEU A CA 1
ATOM 981 C C . LEU A 1 132 ? -15.732 7.730 -0.910 1.00 86.06 132 LEU A C 1
ATOM 983 O O . LEU A 1 132 ? -15.223 8.798 -1.224 1.00 86.06 132 LEU A O 1
ATOM 987 N N . ALA A 1 133 ? -16.741 7.619 -0.058 1.00 89.88 133 ALA A N 1
ATOM 988 C CA . ALA A 1 133 ? -17.398 8.739 0.601 1.00 89.88 133 ALA A CA 1
ATOM 989 C C . ALA A 1 133 ? -17.654 8.396 2.071 1.00 89.88 133 ALA A C 1
ATOM 991 O O . ALA A 1 133 ? -17.726 7.215 2.426 1.00 89.88 133 ALA A O 1
ATOM 992 N N . GLU A 1 134 ? -17.846 9.411 2.915 1.00 90.81 134 GLU A N 1
ATOM 993 C CA . GLU A 1 134 ? -18.025 9.231 4.360 1.00 90.81 134 GLU A CA 1
ATOM 994 C C . GLU A 1 134 ? -19.128 8.222 4.702 1.00 90.81 134 GLU A C 1
ATOM 996 O O . GLU A 1 134 ? -18.917 7.331 5.520 1.00 90.81 134 GLU A O 1
ATOM 1001 N N . GLU A 1 135 ? -20.276 8.278 4.022 1.00 91.44 135 GLU A N 1
ATOM 1002 C CA . GLU A 1 135 ? -21.373 7.342 4.288 1.00 91.44 135 GLU A CA 1
ATOM 1003 C C . GLU A 1 135 ? -21.028 5.892 3.907 1.00 91.44 135 GLU A C 1
ATOM 1005 O O . GLU A 1 135 ? -21.505 4.947 4.534 1.00 91.44 135 GLU A O 1
ATOM 1010 N N . ALA A 1 136 ? -20.135 5.674 2.937 1.00 92.12 136 ALA A N 1
ATOM 1011 C CA . ALA A 1 136 ? -19.649 4.332 2.636 1.00 92.12 136 ALA A CA 1
ATOM 1012 C C . ALA A 1 136 ? -18.705 3.802 3.731 1.00 92.12 136 ALA A C 1
ATOM 1014 O O . ALA A 1 136 ? -18.796 2.626 4.083 1.00 92.12 136 ALA A O 1
ATOM 1015 N N . LEU A 1 137 ? -17.875 4.667 4.322 1.00 94.38 137 LEU A N 1
ATOM 1016 C CA . LEU A 1 137 ? -17.039 4.327 5.480 1.00 94.38 137 LEU A CA 1
ATOM 1017 C C . LEU A 1 137 ? -17.905 4.055 6.722 1.00 94.38 137 LEU A C 1
ATOM 1019 O O . LEU A 1 137 ? -17.732 3.030 7.381 1.00 94.38 137 LEU A O 1
ATOM 1023 N N . ARG A 1 138 ? -18.914 4.899 6.984 1.00 93.31 138 ARG A N 1
ATOM 1024 C CA . ARG A 1 138 ? -19.902 4.702 8.059 1.00 93.31 138 ARG A CA 1
ATOM 1025 C C . ARG A 1 138 ? -20.689 3.398 7.893 1.00 93.31 138 ARG A C 1
ATOM 1027 O O . ARG A 1 138 ? -20.939 2.726 8.890 1.00 93.31 138 ARG A O 1
ATOM 1034 N N . ARG A 1 139 ? -21.049 2.988 6.667 1.00 93.62 139 ARG A N 1
ATOM 1035 C CA . ARG A 1 139 ? -21.665 1.667 6.411 1.00 93.62 139 ARG A CA 1
ATOM 1036 C C . ARG A 1 139 ? -20.761 0.515 6.842 1.00 93.62 139 ARG A C 1
ATOM 1038 O O . ARG A 1 139 ? -21.246 -0.372 7.538 1.00 93.62 139 ARG A O 1
ATOM 1045 N N . CYS A 1 140 ? -19.474 0.549 6.493 1.00 94.38 140 CYS A N 1
ATOM 1046 C CA . CYS A 1 140 ? -18.520 -0.467 6.938 1.00 94.38 140 CYS A CA 1
ATOM 1047 C C . CYS A 1 140 ? -18.418 -0.514 8.469 1.00 94.38 140 CYS A C 1
ATOM 1049 O O . CYS A 1 140 ? -18.503 -1.592 9.052 1.00 94.38 140 CYS A O 1
ATOM 1051 N N . VAL A 1 141 ? -18.372 0.643 9.139 1.00 93.44 141 VAL A N 1
ATOM 1052 C CA . VAL A 1 141 ? -18.365 0.706 10.610 1.00 93.44 141 VAL A CA 1
ATOM 1053 C C . VAL A 1 141 ? -19.640 0.124 11.230 1.00 93.44 141 VAL A C 1
ATOM 1055 O O . VAL A 1 141 ? -19.557 -0.666 12.171 1.00 93.44 141 VAL A O 1
ATOM 1058 N N . ARG A 1 142 ? -20.824 0.419 10.673 1.00 93.38 142 ARG A N 1
ATOM 1059 C CA . ARG A 1 142 ? -22.096 -0.188 11.119 1.00 93.38 142 ARG A CA 1
ATOM 1060 C C . ARG A 1 142 ? -22.161 -1.701 10.871 1.00 93.38 142 ARG A C 1
ATOM 1062 O O . ARG A 1 142 ? -22.817 -2.399 11.636 1.00 93.38 142 ARG A O 1
ATOM 1069 N N . ALA A 1 143 ? -21.474 -2.206 9.848 1.00 93.75 143 ALA A N 1
ATOM 1070 C CA . ALA A 1 143 ? -21.365 -3.634 9.542 1.00 93.75 143 ALA A CA 1
ATOM 1071 C C . ALA A 1 143 ? -20.263 -4.369 10.342 1.00 93.75 143 ALA A C 1
ATOM 1073 O O . ALA A 1 143 ? -20.115 -5.582 10.198 1.00 93.75 143 ALA A O 1
ATOM 1074 N N . GLY A 1 144 ? -19.479 -3.664 11.172 1.00 92.81 144 GLY A N 1
ATOM 1075 C CA . GLY A 1 144 ? -18.318 -4.230 11.874 1.00 92.81 144 GLY A CA 1
ATOM 1076 C C . GLY A 1 144 ? -17.110 -4.505 10.965 1.00 92.81 144 GLY A C 1
ATOM 1077 O O . GLY A 1 144 ? -16.180 -5.214 11.349 1.00 92.81 144 GLY A O 1
ATOM 1078 N N . GLU A 1 145 ? -17.104 -3.949 9.757 1.00 95.31 145 GLU A N 1
ATOM 1079 C CA . GLU A 1 145 ? -16.067 -4.132 8.742 1.00 95.31 145 GLU A CA 1
ATOM 1080 C C . GLU A 1 145 ? -14.971 -3.068 8.878 1.00 95.31 145 GLU A C 1
ATOM 1082 O O . GLU A 1 145 ? -14.818 -2.157 8.064 1.00 95.31 145 GLU A O 1
ATOM 1087 N N . MET A 1 146 ? -14.234 -3.176 9.981 1.00 95.00 146 MET A N 1
ATOM 1088 C CA . MET A 1 146 ? -13.304 -2.157 10.470 1.00 95.00 146 MET A CA 1
ATOM 1089 C C . MET A 1 146 ? -11.910 -2.173 9.813 1.00 95.00 146 MET A C 1
ATOM 1091 O O . MET A 1 146 ? -11.021 -1.461 10.270 1.00 95.00 146 MET A O 1
ATOM 1095 N N . PHE A 1 147 ? -11.678 -2.949 8.749 1.00 96.88 147 PHE A N 1
ATOM 1096 C CA . PHE A 1 147 ? -10.391 -2.976 8.045 1.00 96.88 147 PHE A CA 1
ATOM 1097 C C . PHE A 1 147 ? -10.525 -2.511 6.590 1.00 96.88 147 PHE A C 1
ATOM 1099 O O . PHE A 1 147 ? -11.300 -3.060 5.812 1.00 96.88 147 PHE A O 1
ATOM 1106 N N . LEU A 1 148 ? -9.755 -1.503 6.191 1.00 95.62 148 LEU A N 1
ATOM 1107 C CA . LEU A 1 148 ? -9.777 -0.939 4.840 1.00 95.62 148 LEU A CA 1
ATOM 1108 C C . LEU A 1 148 ? -8.368 -0.952 4.251 1.00 95.62 148 LEU A C 1
ATOM 1110 O O . LEU A 1 148 ? -7.496 -0.278 4.784 1.00 95.62 148 LEU A O 1
ATOM 1114 N N . HIS A 1 149 ? -8.132 -1.632 3.123 1.00 95.00 149 HIS A N 1
ATOM 1115 C CA . HIS A 1 149 ? -6.918 -1.390 2.336 1.00 95.00 149 HIS A CA 1
ATOM 1116 C C . HIS A 1 149 ? -7.177 -0.371 1.225 1.00 95.00 149 HIS A C 1
ATOM 1118 O O . HIS A 1 149 ? -8.035 -0.549 0.358 1.00 95.00 149 HIS A O 1
ATOM 1124 N N . LEU A 1 150 ? -6.387 0.702 1.249 1.00 94.12 150 LEU A N 1
ATOM 1125 C CA . LEU A 1 150 ? -6.434 1.780 0.277 1.00 94.12 150 LEU A CA 1
ATOM 1126 C C . LEU A 1 150 ? -5.046 1.971 -0.349 1.00 94.12 150 LEU A C 1
ATOM 1128 O O . LEU A 1 150 ? -4.043 2.146 0.348 1.00 94.12 150 LEU A O 1
ATOM 1132 N N . LYS A 1 151 ? -4.993 1.934 -1.686 1.00 93.06 151 LYS A N 1
ATOM 1133 C CA . LYS A 1 151 ? -3.833 2.400 -2.453 1.00 93.06 151 LYS A CA 1
ATOM 1134 C C . LYS A 1 151 ? -3.967 3.909 -2.663 1.00 93.06 151 LYS A C 1
ATOM 1136 O O . LYS A 1 151 ? -5.075 4.332 -2.985 1.00 93.06 151 LYS A O 1
ATOM 1141 N N . PRO A 1 152 ? -2.877 4.695 -2.610 1.00 93.38 152 PRO A N 1
ATOM 1142 C CA . PRO A 1 152 ? -2.933 6.128 -2.913 1.00 93.38 152 PRO A CA 1
ATOM 1143 C C . PRO A 1 152 ? -3.601 6.434 -4.264 1.00 93.38 152 PRO A C 1
ATOM 1145 O O . PRO A 1 152 ? -4.514 7.249 -4.336 1.00 93.38 152 PRO A O 1
ATOM 1148 N N . MET A 1 153 ? -3.293 5.639 -5.297 1.00 88.94 153 MET A N 1
ATOM 1149 C CA . MET A 1 153 ? -3.907 5.745 -6.631 1.00 88.94 153 MET A CA 1
ATOM 1150 C C . MET A 1 153 ? -5.434 5.519 -6.688 1.00 88.94 153 MET A C 1
ATOM 1152 O O . MET A 1 153 ? -6.043 5.741 -7.728 1.00 88.94 153 MET A O 1
ATOM 1156 N N . HIS A 1 154 ? -6.076 5.044 -5.612 1.00 90.19 154 HIS A N 1
ATOM 1157 C CA . HIS A 1 154 ? -7.542 4.968 -5.534 1.00 90.19 154 HIS A CA 1
ATOM 1158 C C . HIS A 1 154 ? -8.186 6.334 -5.236 1.00 90.19 154 HIS A C 1
ATOM 1160 O O . HIS A 1 154 ? -9.392 6.468 -5.431 1.00 90.19 154 HIS A O 1
ATOM 1166 N N . LEU A 1 155 ? -7.407 7.321 -4.773 1.00 91.75 155 LEU A N 1
ATOM 1167 C CA . LEU A 1 155 ? -7.828 8.714 -4.572 1.00 91.75 155 LEU A CA 1
ATOM 1168 C C . LEU A 1 155 ? -7.543 9.597 -5.796 1.00 91.75 155 LEU A C 1
ATOM 1170 O O . LEU A 1 155 ? -8.195 10.610 -5.989 1.00 91.75 155 LEU A O 1
ATOM 1174 N N . GLU A 1 156 ? -6.628 9.173 -6.669 1.00 87.75 156 GLU A N 1
ATOM 1175 C CA . GLU A 1 156 ? -6.268 9.866 -7.918 1.00 87.75 156 GLU A CA 1
ATOM 1176 C C . GLU A 1 156 ? -7.320 9.684 -9.042 1.00 87.75 156 GLU A C 1
ATOM 1178 O O . GLU A 1 156 ? -7.140 10.179 -10.153 1.00 87.75 156 GLU A O 1
ATOM 1183 N N . MET A 1 157 ? -8.410 8.946 -8.790 1.00 83.69 157 MET A N 1
ATOM 1184 C CA . MET A 1 157 ? -9.489 8.733 -9.765 1.00 83.69 157 MET A CA 1
ATOM 1185 C C . MET A 1 157 ? -10.502 9.888 -9.736 1.00 83.69 157 MET A C 1
ATOM 1187 O O . MET A 1 157 ? -10.768 10.468 -8.687 1.00 83.69 157 MET A O 1
ATOM 1191 N N . GLU A 1 158 ? -11.143 10.166 -10.871 1.00 82.81 158 GLU A N 1
ATOM 1192 C CA . GLU A 1 158 ? -12.215 11.165 -10.960 1.00 82.81 158 GLU A CA 1
ATOM 1193 C C . GLU A 1 158 ? -13.362 10.880 -9.966 1.00 82.81 158 GLU A C 1
ATOM 1195 O O . GLU A 1 158 ? -13.746 9.728 -9.743 1.00 82.81 158 GLU A O 1
ATOM 1200 N N . GLY A 1 159 ? -13.898 11.939 -9.346 1.00 85.12 159 GLY A N 1
ATOM 1201 C CA . GLY A 1 159 ? -14.983 11.848 -8.361 1.00 85.12 159 GLY A CA 1
ATOM 1202 C C . GLY A 1 159 ? -14.580 11.277 -6.993 1.00 85.12 159 GLY A C 1
ATOM 1203 O O . GLY A 1 159 ? -15.454 10.900 -6.211 1.00 85.12 159 GLY A O 1
ATOM 1204 N N . ARG A 1 160 ? -13.279 11.176 -6.693 1.00 89.50 160 ARG A N 1
ATOM 1205 C CA . ARG A 1 160 ? -12.760 10.773 -5.376 1.00 89.50 160 ARG A CA 1
ATOM 1206 C C . ARG A 1 160 ? -12.416 11.993 -4.509 1.00 89.50 160 ARG A C 1
ATOM 1208 O O . ARG A 1 160 ? -12.113 13.052 -5.055 1.00 89.50 160 ARG A O 1
ATOM 1215 N N . PRO A 1 161 ? -12.452 11.851 -3.172 1.00 93.38 161 PRO A N 1
ATOM 1216 C CA . PRO A 1 161 ? -11.975 12.885 -2.258 1.00 93.38 161 PRO A CA 1
ATOM 1217 C C . PRO A 1 161 ? -10.461 13.076 -2.377 1.00 93.38 161 PRO A C 1
ATOM 1219 O O . PRO A 1 161 ? -9.732 12.137 -2.714 1.00 93.38 161 PRO A O 1
ATOM 1222 N N . ARG A 1 162 ? -9.987 14.267 -2.004 1.00 95.50 162 ARG A N 1
ATOM 1223 C CA . ARG A 1 162 ? -8.560 14.519 -1.770 1.00 95.50 162 ARG A CA 1
ATOM 1224 C C . ARG A 1 162 ? -8.043 13.675 -0.603 1.00 95.50 162 ARG A C 1
ATOM 1226 O O . ARG A 1 162 ? -8.812 13.112 0.179 1.00 95.50 162 ARG A O 1
ATOM 1233 N N . VAL A 1 163 ? -6.722 13.580 -0.480 1.00 96.62 163 VAL A N 1
ATOM 1234 C CA . VAL A 1 163 ? -6.061 12.743 0.533 1.00 96.62 163 VAL A CA 1
ATOM 1235 C C . VAL A 1 163 ? -6.444 13.184 1.949 1.00 96.62 163 VAL A C 1
ATOM 1237 O O . VAL A 1 163 ? -6.805 12.356 2.784 1.00 96.62 163 VAL A O 1
ATOM 1240 N N . GLU A 1 164 ? -6.451 14.491 2.195 1.00 97.25 164 GLU A N 1
ATOM 1241 C CA . GLU A 1 164 ? -6.816 15.116 3.467 1.00 97.25 164 GLU A CA 1
ATOM 1242 C C . GLU A 1 164 ? -8.285 14.851 3.814 1.00 97.25 164 GLU A C 1
ATOM 1244 O O . GLU A 1 164 ? -8.585 14.375 4.908 1.00 97.25 164 GLU A O 1
ATOM 1249 N N . GLU A 1 165 ? -9.180 15.077 2.848 1.00 96.88 165 GLU A N 1
ATOM 1250 C CA . GLU A 1 165 ? -10.626 14.844 2.965 1.00 96.88 165 GLU A CA 1
ATOM 1251 C C . GLU A 1 165 ? -10.938 13.368 3.241 1.00 96.88 165 GLU A C 1
ATOM 1253 O O . GLU A 1 165 ? -11.823 13.054 4.037 1.00 96.88 165 GLU A O 1
ATOM 1258 N N . PHE A 1 166 ? -10.207 12.437 2.616 1.00 97.00 166 PHE A N 1
ATOM 1259 C CA . PHE A 1 166 ? -10.347 11.013 2.906 1.00 97.00 166 PHE A CA 1
ATOM 1260 C C . PHE A 1 166 ? -10.014 10.700 4.370 1.00 97.00 166 PHE A C 1
ATOM 1262 O O . PHE A 1 166 ? -10.802 10.016 5.028 1.00 97.00 166 PHE A O 1
ATOM 1269 N N . PHE A 1 167 ? -8.881 11.184 4.892 1.00 97.75 167 PHE A N 1
ATOM 1270 C CA . PHE A 1 167 ? -8.502 10.909 6.281 1.00 97.75 167 PHE A CA 1
ATOM 1271 C C . PHE A 1 167 ? -9.433 11.605 7.283 1.00 97.75 167 PHE A C 1
ATOM 1273 O O . PHE A 1 167 ? -9.795 10.987 8.283 1.00 97.75 167 PHE A O 1
ATOM 1280 N N . GLU A 1 168 ? -9.916 12.811 6.986 1.00 97.25 168 GLU A N 1
ATOM 1281 C CA . GLU A 1 168 ? -10.946 13.501 7.774 1.00 97.25 168 GLU A CA 1
ATOM 1282 C C . GLU A 1 168 ? -12.252 12.684 7.838 1.00 97.25 168 GLU A C 1
ATOM 1284 O O . GLU A 1 168 ? -12.759 12.381 8.923 1.00 97.25 168 GLU A O 1
ATOM 1289 N N . MET A 1 169 ? -12.770 12.240 6.684 1.00 96.06 169 MET A N 1
ATOM 1290 C CA . MET A 1 169 ? -13.966 11.390 6.608 1.00 96.06 169 MET A CA 1
ATOM 1291 C C . MET A 1 169 ? -13.766 10.036 7.299 1.00 96.06 169 MET A C 1
ATOM 1293 O O . MET A 1 169 ? -14.676 9.546 7.967 1.00 96.06 169 MET A O 1
ATOM 1297 N N . ALA A 1 170 ? -12.589 9.418 7.162 1.00 95.75 170 ALA A N 1
ATOM 1298 C CA . ALA A 1 170 ? -12.267 8.161 7.830 1.00 95.75 170 ALA A CA 1
ATOM 1299 C C . ALA A 1 170 ? -12.207 8.333 9.354 1.00 95.75 170 ALA A C 1
ATOM 1301 O O . ALA A 1 170 ? -12.753 7.497 10.078 1.00 95.75 170 ALA A O 1
ATOM 1302 N N . LYS A 1 171 ? -11.639 9.443 9.846 1.00 94.75 171 LYS A N 1
ATOM 1303 C CA . LYS A 1 171 ? -11.618 9.772 11.275 1.00 94.75 171 LYS A CA 1
ATOM 1304 C C . LYS A 1 171 ? -13.037 9.967 11.809 1.00 94.75 171 LYS A C 1
ATOM 1306 O O . LYS A 1 171 ? -13.397 9.330 12.797 1.00 94.75 171 LYS A O 1
ATOM 1311 N N . ARG A 1 172 ? -13.874 10.751 11.112 1.00 93.81 172 ARG A N 1
ATOM 1312 C CA . ARG A 1 172 ? -15.303 10.933 11.445 1.00 93.81 172 ARG A CA 1
ATOM 1313 C C . ARG A 1 172 ? -16.117 9.642 11.388 1.00 93.81 172 ARG A C 1
ATOM 1315 O O . ARG A 1 172 ? -17.061 9.489 12.154 1.00 93.81 172 ARG A O 1
ATOM 1322 N N . ALA A 1 173 ? -15.772 8.710 10.502 1.00 93.44 173 ALA A N 1
ATOM 1323 C CA . ALA A 1 173 ? -16.425 7.407 10.432 1.00 93.44 173 ALA A CA 1
ATOM 1324 C C . ALA A 1 173 ? -16.024 6.460 11.582 1.00 93.44 173 ALA A C 1
ATOM 1326 O O . ALA A 1 173 ? -16.695 5.449 11.771 1.00 93.44 173 ALA A O 1
ATOM 1327 N N . GLY A 1 174 ? -14.971 6.772 12.348 1.00 91.75 174 GLY A N 1
ATOM 1328 C CA . GLY A 1 174 ? -14.491 5.961 13.472 1.00 91.75 174 GLY A CA 1
ATOM 1329 C C . GLY A 1 174 ? -13.255 5.106 13.172 1.00 91.75 174 GLY A C 1
ATOM 1330 O O . GLY A 1 174 ? -12.993 4.154 13.902 1.00 91.75 174 GLY A O 1
ATOM 1331 N N . PHE A 1 175 ? -12.489 5.408 12.118 1.00 95.00 175 PHE A N 1
ATOM 1332 C CA . PHE A 1 175 ? -11.159 4.820 11.928 1.00 95.00 175 PHE A CA 1
ATOM 1333 C C . PHE A 1 175 ? -10.126 5.573 12.778 1.00 95.00 175 PHE A C 1
ATOM 1335 O O . PHE A 1 175 ? -10.066 6.801 12.752 1.00 95.00 175 PHE A O 1
ATOM 1342 N N . GLY A 1 176 ? -9.321 4.838 13.549 1.00 95.06 176 GLY A N 1
ATOM 1343 C CA . GLY A 1 176 ? -8.343 5.402 14.489 1.00 95.06 176 GLY A CA 1
ATOM 1344 C C . GLY A 1 176 ? -6.885 5.160 14.099 1.00 95.06 176 GLY A C 1
ATOM 1345 O O . GLY A 1 176 ? -6.017 5.961 14.446 1.00 95.06 176 GLY A O 1
ATOM 1346 N N . THR A 1 177 ? -6.609 4.092 13.351 1.00 98.12 177 THR A N 1
ATOM 1347 C CA . THR A 1 177 ? -5.250 3.590 13.115 1.00 98.12 177 THR A CA 1
ATOM 1348 C C . THR A 1 177 ? -4.924 3.545 11.625 1.00 98.12 177 THR A C 1
ATOM 1350 O O . THR A 1 177 ? -5.756 3.147 10.808 1.00 98.12 177 THR A O 1
ATOM 1353 N N . VAL A 1 178 ? -3.691 3.904 11.266 1.00 98.44 178 VAL A N 1
ATOM 1354 C CA . VAL A 1 178 ? -3.126 3.659 9.935 1.00 98.44 178 VAL A CA 1
ATOM 1355 C C . VAL A 1 178 ? -1.965 2.686 10.057 1.00 98.44 178 VAL A C 1
ATOM 1357 O O . VAL A 1 178 ? -0.977 2.972 10.728 1.00 98.44 178 VAL A O 1
ATOM 1360 N N . ALA A 1 179 ? -2.069 1.560 9.362 1.00 98.12 179 ALA A N 1
ATOM 1361 C CA . ALA A 1 179 ? -0.937 0.689 9.086 1.00 98.12 179 ALA A CA 1
ATOM 1362 C C . ALA A 1 179 ? -0.415 1.049 7.696 1.00 98.12 179 ALA A C 1
ATOM 1364 O O . ALA A 1 179 ? -1.173 0.996 6.731 1.00 98.12 179 ALA A O 1
ATOM 1365 N N . ALA A 1 180 ? 0.845 1.435 7.557 1.00 97.44 180 ALA A N 1
ATOM 1366 C CA . ALA A 1 180 ? 1.382 1.901 6.286 1.00 97.44 180 ALA A CA 1
ATOM 1367 C C . ALA A 1 180 ? 2.593 1.083 5.846 1.00 97.44 180 ALA A C 1
ATOM 1369 O O . ALA A 1 180 ? 3.400 0.660 6.668 1.00 97.44 180 ALA A O 1
ATOM 1370 N N . SER A 1 181 ? 2.725 0.847 4.539 1.00 95.50 181 SER A N 1
ATOM 1371 C CA . SER A 1 181 ? 3.936 0.232 3.991 1.00 95.50 181 SER A CA 1
ATOM 1372 C C . SER A 1 181 ? 4.185 0.617 2.537 1.00 95.50 181 SER A C 1
ATOM 1374 O O . SER A 1 181 ? 3.276 0.613 1.697 1.00 95.50 181 SER A O 1
ATOM 1376 N N . PHE A 1 182 ? 5.453 0.896 2.231 1.00 92.88 182 PHE A N 1
ATOM 1377 C CA . PHE A 1 182 ? 5.924 1.290 0.911 1.00 92.88 182 PHE A CA 1
ATOM 1378 C C . PHE A 1 182 ? 7.089 0.413 0.442 1.00 92.88 182 PHE A C 1
ATOM 1380 O O . PHE A 1 182 ? 8.141 0.339 1.078 1.00 92.88 182 PHE A O 1
ATOM 1387 N N . ARG A 1 183 ? 6.933 -0.226 -0.726 1.00 91.81 183 ARG A N 1
ATOM 1388 C CA . ARG A 1 183 ? 8.045 -0.907 -1.402 1.00 91.81 183 ARG A CA 1
ATOM 1389 C C . ARG A 1 183 ? 8.847 0.122 -2.197 1.00 91.81 183 ARG A C 1
ATOM 1391 O O . ARG A 1 183 ? 8.435 0.475 -3.299 1.00 91.81 183 ARG A O 1
ATOM 1398 N N . ARG A 1 184 ? 10.006 0.539 -1.668 1.00 91.75 184 ARG A N 1
ATOM 1399 C CA . ARG A 1 184 ? 10.897 1.520 -2.322 1.00 91.75 184 ARG A CA 1
ATOM 1400 C C . ARG A 1 184 ? 11.312 1.102 -3.735 1.00 91.75 184 ARG A C 1
ATOM 1402 O O . ARG A 1 184 ? 11.390 1.951 -4.612 1.00 91.75 184 ARG A O 1
ATOM 1409 N N . ASN A 1 185 ? 11.512 -0.195 -3.980 1.00 93.44 185 ASN A N 1
ATOM 1410 C CA . ASN A 1 185 ? 11.709 -0.729 -5.329 1.00 93.44 185 ASN A CA 1
ATOM 1411 C C . ASN A 1 185 ? 10.376 -0.759 -6.108 1.00 93.44 185 ASN A C 1
ATOM 1413 O O . ASN A 1 185 ? 9.680 -1.783 -6.176 1.00 93.44 185 ASN A O 1
ATOM 1417 N N . VAL A 1 186 ? 10.010 0.396 -6.669 1.00 94.06 186 VAL A N 1
ATOM 1418 C CA . VAL A 1 186 ? 8.773 0.588 -7.439 1.00 94.06 186 VAL A CA 1
ATOM 1419 C C . VAL A 1 186 ? 8.817 -0.191 -8.757 1.00 94.06 186 VAL A C 1
ATOM 1421 O O . VAL A 1 186 ? 7.784 -0.721 -9.166 1.00 94.06 186 VAL A O 1
ATOM 1424 N N . LEU A 1 187 ? 9.988 -0.372 -9.385 1.00 94.31 187 LEU A N 1
ATOM 1425 C CA . LEU A 1 187 ? 10.098 -1.206 -10.589 1.00 94.31 187 LEU A CA 1
ATOM 1426 C C . LEU A 1 187 ? 9.646 -2.641 -10.302 1.00 94.31 187 LEU A C 1
ATOM 1428 O O . LEU A 1 187 ? 8.748 -3.161 -10.962 1.00 94.31 187 LEU A O 1
ATOM 1432 N N . ALA A 1 188 ? 10.198 -3.271 -9.268 1.00 91.56 188 ALA A N 1
ATOM 1433 C CA . ALA A 1 188 ? 9.818 -4.625 -8.892 1.00 91.56 188 ALA A CA 1
ATOM 1434 C C . ALA A 1 188 ? 8.368 -4.722 -8.371 1.00 91.56 188 ALA A C 1
ATOM 1436 O O . ALA A 1 188 ? 7.773 -5.807 -8.399 1.00 91.56 188 ALA A O 1
ATOM 1437 N N . ARG A 1 189 ? 7.770 -3.605 -7.920 1.00 90.88 189 ARG A N 1
ATOM 1438 C CA . ARG A 1 189 ? 6.324 -3.485 -7.666 1.00 90.88 189 ARG A CA 1
ATOM 1439 C C . ARG A 1 189 ? 5.526 -3.552 -8.974 1.00 90.88 189 ARG A C 1
ATOM 1441 O O . ARG A 1 189 ? 4.543 -4.292 -9.037 1.00 90.88 189 ARG A O 1
ATOM 1448 N N . GLU A 1 190 ? 5.933 -2.825 -10.013 1.00 91.56 190 GLU A N 1
ATOM 1449 C CA . GLU A 1 190 ? 5.246 -2.833 -11.311 1.00 91.56 190 GLU A CA 1
ATOM 1450 C C . GLU A 1 190 ? 5.424 -4.133 -12.081 1.00 91.56 190 GLU A C 1
ATOM 1452 O O . GLU A 1 190 ? 4.440 -4.645 -12.611 1.00 91.56 190 GLU A O 1
ATOM 1457 N N . VAL A 1 191 ? 6.620 -4.725 -12.091 1.00 91.69 191 VAL A N 1
ATOM 1458 C CA . VAL A 1 191 ? 6.850 -6.021 -12.753 1.00 91.69 191 VAL A CA 1
ATOM 1459 C C . VAL A 1 191 ? 5.924 -7.093 -12.162 1.00 91.69 191 VAL A C 1
ATOM 1461 O O . VAL A 1 191 ? 5.224 -7.767 -12.910 1.00 91.69 191 VAL A O 1
ATOM 1464 N N . SER A 1 192 ? 5.817 -7.167 -10.829 1.00 87.69 192 SER A N 1
ATOM 1465 C CA . SER A 1 192 ? 4.885 -8.077 -10.137 1.00 87.69 192 SER A CA 1
ATOM 1466 C C . SER A 1 192 ? 3.408 -7.802 -10.477 1.00 87.69 192 SER A C 1
ATOM 1468 O O . SER A 1 192 ? 2.615 -8.729 -10.630 1.00 87.69 192 SER A O 1
ATOM 1470 N N . SER A 1 193 ? 3.037 -6.529 -10.669 1.00 85.69 193 SER A N 1
ATOM 1471 C CA . SER A 1 193 ? 1.699 -6.133 -11.141 1.00 85.69 193 SER A CA 1
ATOM 1472 C C . SER A 1 193 ? 1.418 -6.675 -12.542 1.00 85.69 193 SER A C 1
ATOM 1474 O O . SER A 1 193 ? 0.372 -7.261 -12.811 1.00 85.69 193 SER A O 1
ATOM 1476 N N . TYR A 1 194 ? 2.367 -6.471 -13.451 1.00 88.88 194 TYR A N 1
ATOM 1477 C CA . TYR A 1 194 ? 2.264 -6.839 -14.856 1.00 88.88 194 TYR A CA 1
ATOM 1478 C C . TYR A 1 194 ? 2.192 -8.354 -15.060 1.00 88.88 194 TYR A C 1
ATOM 1480 O O . TYR A 1 194 ? 1.373 -8.823 -15.848 1.00 88.88 194 TYR A O 1
ATOM 1488 N N . GLU A 1 195 ? 2.994 -9.113 -14.313 1.00 86.69 195 GLU A N 1
ATOM 1489 C CA . GLU A 1 195 ? 2.972 -10.578 -14.320 1.00 86.69 195 GLU A CA 1
ATOM 1490 C C . GLU A 1 195 ? 1.593 -11.119 -13.940 1.00 86.69 195 GLU A C 1
ATOM 1492 O O . GLU A 1 195 ? 1.024 -11.897 -14.701 1.00 86.69 195 GLU A O 1
ATOM 1497 N N . LEU A 1 196 ? 1.011 -10.619 -12.845 1.00 80.81 196 LEU A N 1
ATOM 1498 C CA . LEU A 1 196 ? -0.341 -10.985 -12.426 1.00 80.81 196 LEU A CA 1
ATOM 1499 C C . LEU A 1 196 ? -1.385 -10.667 -13.508 1.00 80.81 196 LEU A C 1
ATOM 1501 O O . LEU A 1 196 ? -2.174 -11.534 -13.862 1.00 80.81 196 LEU A O 1
ATOM 1505 N N . ASN A 1 197 ? -1.363 -9.455 -14.082 1.00 81.94 197 ASN A N 1
ATOM 1506 C CA . ASN A 1 197 ? -2.307 -9.080 -15.148 1.00 81.94 197 ASN A CA 1
ATOM 1507 C C . ASN A 1 197 ? -2.215 -10.056 -16.344 1.00 81.94 197 ASN A C 1
ATOM 1509 O O . ASN A 1 197 ? -3.226 -10.327 -16.988 1.00 81.94 197 ASN A O 1
ATOM 1513 N N . ARG A 1 198 ? -1.028 -10.602 -16.649 1.00 82.56 198 ARG A N 1
ATOM 1514 C CA . ARG A 1 198 ? -0.856 -11.618 -17.702 1.00 82.56 198 ARG A CA 1
ATOM 1515 C C . ARG A 1 198 ? -1.354 -13.002 -17.291 1.00 82.56 198 ARG A C 1
ATOM 1517 O O . ARG A 1 198 ? -1.938 -13.676 -18.134 1.00 82.56 198 ARG A O 1
ATOM 1524 N N . GLU A 1 199 ? -1.131 -13.419 -16.045 1.00 80.31 199 GLU A N 1
ATOM 1525 C CA . GLU A 1 199 ? -1.679 -14.672 -15.496 1.00 80.31 199 GLU A CA 1
ATOM 1526 C C . GLU A 1 199 ? -3.220 -14.645 -15.463 1.00 80.31 199 GLU A C 1
ATOM 1528 O O . GLU A 1 199 ? -3.858 -15.640 -15.793 1.00 80.31 199 GLU A O 1
ATOM 1533 N N . GLU A 1 200 ? -3.820 -13.480 -15.195 1.00 80.69 200 GLU A N 1
ATOM 1534 C CA . GLU A 1 200 ? -5.266 -13.204 -15.282 1.00 80.69 200 GLU A CA 1
ATOM 1535 C C . GLU A 1 200 ? -5.790 -13.071 -16.736 1.00 80.69 200 GLU A C 1
ATOM 1537 O O . GLU A 1 200 ? -6.934 -12.678 -16.965 1.00 80.69 200 GLU A O 1
ATOM 1542 N N . GLY A 1 201 ? -4.968 -13.378 -17.748 1.00 79.12 201 GLY A N 1
ATOM 1543 C CA . GLY A 1 201 ? -5.356 -13.384 -19.164 1.00 79.12 201 GLY A CA 1
ATOM 1544 C C . GLY A 1 201 ? -5.339 -12.018 -19.865 1.00 79.12 201 GLY A C 1
ATOM 1545 O O . GLY A 1 201 ? -5.601 -11.944 -21.066 1.00 79.12 201 GLY A O 1
ATOM 1546 N N . ASN A 1 202 ? -4.969 -10.931 -19.181 1.00 77.44 202 ASN A N 1
ATOM 1547 C CA . ASN A 1 202 ? -4.917 -9.573 -19.737 1.00 77.44 202 ASN A CA 1
ATOM 1548 C C . ASN A 1 202 ? -3.608 -9.316 -20.520 1.00 77.44 202 ASN A C 1
ATOM 1550 O O . ASN A 1 202 ? -2.859 -8.366 -20.276 1.00 77.44 202 ASN A O 1
ATOM 1554 N N . VAL A 1 203 ? -3.314 -10.209 -21.470 1.00 73.62 203 VAL A N 1
ATOM 1555 C CA . VAL A 1 203 ? -2.025 -10.320 -22.180 1.00 73.62 203 VAL A CA 1
ATOM 1556 C C . VAL A 1 203 ? -1.677 -9.131 -23.083 1.00 73.62 203 VAL A C 1
ATOM 1558 O O . VAL A 1 203 ? -0.508 -8.944 -23.412 1.00 73.62 203 VAL A O 1
ATOM 1561 N N . ASN A 1 204 ? -2.664 -8.312 -23.458 1.00 71.50 204 ASN A N 1
ATOM 1562 C CA . ASN A 1 204 ? -2.492 -7.181 -24.379 1.00 71.50 204 ASN A CA 1
ATOM 1563 C C . ASN A 1 204 ? -2.016 -5.889 -23.692 1.00 71.50 204 ASN A C 1
ATOM 1565 O O . ASN A 1 204 ? -1.681 -4.912 -24.363 1.00 71.50 204 ASN A O 1
ATOM 1569 N N . LYS A 1 205 ? -1.989 -5.848 -22.355 1.00 77.69 205 LYS A N 1
ATOM 1570 C CA . LYS A 1 205 ? -1.536 -4.675 -21.605 1.00 77.69 205 LYS A CA 1
ATOM 1571 C C . LYS A 1 205 ? -0.012 -4.571 -21.691 1.00 77.69 205 LYS A C 1
ATOM 1573 O O . LYS A 1 205 ? 0.690 -5.392 -21.115 1.00 77.69 205 LYS A O 1
ATOM 1578 N N . ALA A 1 206 ? 0.513 -3.564 -22.388 1.00 83.25 206 ALA A N 1
ATOM 1579 C CA . ALA A 1 206 ? 1.956 -3.317 -22.443 1.00 83.25 206 ALA A CA 1
ATOM 1580 C C . ALA A 1 206 ? 2.521 -2.936 -21.061 1.00 83.25 206 ALA A C 1
ATOM 1582 O O . ALA A 1 206 ? 1.880 -2.194 -20.310 1.00 83.25 206 ALA A O 1
ATOM 1583 N N . PHE A 1 207 ? 3.736 -3.397 -20.742 1.00 89.88 207 PHE A N 1
ATOM 1584 C CA . PHE A 1 207 ? 4.463 -2.902 -19.572 1.00 89.88 207 PHE A CA 1
ATOM 1585 C C . PHE A 1 207 ? 4.836 -1.433 -19.790 1.00 89.88 207 PHE A C 1
ATOM 1587 O O . PHE A 1 207 ? 5.333 -1.075 -20.858 1.00 89.88 207 PHE A O 1
ATOM 1594 N N . LYS A 1 208 ? 4.587 -0.589 -18.787 1.00 87.75 208 LYS A N 1
ATOM 1595 C CA . LYS A 1 208 ? 4.944 0.832 -18.785 1.00 87.75 208 LYS A CA 1
ATOM 1596 C C . LYS A 1 208 ? 5.550 1.180 -17.434 1.00 87.75 208 LYS A C 1
ATOM 1598 O O . LYS A 1 208 ? 4.970 0.850 -16.403 1.00 87.75 208 LYS A O 1
ATOM 1603 N N . PHE A 1 209 ? 6.692 1.850 -17.458 1.00 92.56 209 PHE A N 1
ATOM 1604 C CA . PHE A 1 209 ? 7.401 2.329 -16.279 1.00 92.56 209 PHE A CA 1
ATOM 1605 C C . PHE A 1 209 ? 8.273 3.525 -16.680 1.00 92.56 209 PHE A C 1
ATOM 1607 O O . PHE A 1 209 ? 8.789 3.561 -17.795 1.00 92.56 209 PHE A O 1
ATOM 1614 N N . GLY A 1 210 ? 8.445 4.483 -15.775 1.00 89.38 210 GLY A N 1
ATOM 1615 C CA . GLY A 1 210 ? 9.362 5.613 -15.925 1.00 89.38 210 GLY A CA 1
ATOM 1616 C C . GLY A 1 210 ? 9.680 6.229 -14.563 1.00 89.38 210 GLY A C 1
ATOM 1617 O O . GLY A 1 210 ? 8.980 5.948 -13.592 1.00 89.38 210 GLY A O 1
ATOM 1618 N N . VAL A 1 211 ? 10.709 7.075 -14.482 1.00 89.50 211 VAL A N 1
ATOM 1619 C CA . VAL A 1 211 ? 11.174 7.682 -13.215 1.00 89.50 211 VAL A CA 1
ATOM 1620 C C . VAL A 1 211 ? 10.059 8.439 -12.483 1.00 89.50 211 VAL A C 1
ATOM 1622 O O . VAL A 1 211 ? 9.863 8.221 -11.292 1.00 89.50 211 VAL A O 1
ATOM 1625 N N . SER A 1 212 ? 9.208 9.177 -13.201 1.00 91.25 212 SER A N 1
ATOM 1626 C CA . SER A 1 212 ? 8.025 9.843 -12.626 1.00 91.25 212 SER A CA 1
ATOM 1627 C C . SER A 1 212 ? 7.042 8.888 -11.932 1.00 91.25 212 SER A C 1
ATOM 1629 O O . SER A 1 212 ? 6.300 9.292 -11.040 1.00 91.25 212 SER A O 1
ATOM 1631 N N . THR A 1 213 ? 7.043 7.595 -12.284 1.00 91.12 213 THR A N 1
ATOM 1632 C CA . THR A 1 213 ? 6.282 6.569 -11.553 1.00 91.12 213 THR A CA 1
ATOM 1633 C C . THR A 1 213 ? 6.877 6.346 -10.162 1.00 91.12 213 THR A C 1
ATOM 1635 O O . THR A 1 213 ? 6.124 6.177 -9.210 1.00 91.12 213 THR A O 1
ATOM 1638 N N . VAL A 1 214 ? 8.202 6.363 -10.004 1.00 92.06 214 VAL A N 1
ATOM 1639 C CA . VAL A 1 214 ? 8.859 6.249 -8.692 1.00 92.06 214 VAL A CA 1
ATOM 1640 C C . VAL A 1 214 ? 8.473 7.434 -7.808 1.00 92.06 214 VAL A C 1
ATOM 1642 O O . VAL A 1 214 ? 7.929 7.242 -6.717 1.00 92.06 214 VAL A O 1
ATOM 1645 N N . GLU A 1 215 ? 8.684 8.644 -8.324 1.00 92.25 215 GLU A N 1
ATOM 1646 C CA . GLU A 1 215 ? 8.435 9.910 -7.631 1.00 92.25 215 GLU A CA 1
ATOM 1647 C C . GLU A 1 215 ? 6.973 10.051 -7.207 1.00 92.25 215 GLU A C 1
ATOM 1649 O O . GLU A 1 215 ? 6.699 10.262 -6.027 1.00 92.25 215 GLU A O 1
ATOM 1654 N N . ASN A 1 216 ? 6.025 9.869 -8.136 1.00 93.06 216 ASN A N 1
ATOM 1655 C CA . ASN A 1 216 ? 4.600 10.005 -7.841 1.00 93.06 216 ASN A CA 1
ATOM 1656 C C . ASN A 1 216 ? 4.141 8.971 -6.804 1.00 93.06 216 ASN A C 1
ATOM 1658 O O . ASN A 1 216 ? 3.466 9.334 -5.849 1.00 93.06 216 ASN A O 1
ATOM 1662 N N . ASN A 1 217 ? 4.555 7.699 -6.913 1.00 92.94 217 ASN A N 1
ATOM 1663 C CA . ASN A 1 217 ? 4.163 6.699 -5.913 1.00 92.94 217 ASN A CA 1
ATOM 1664 C C . ASN A 1 217 ? 4.726 7.017 -4.516 1.00 92.94 217 ASN A C 1
ATOM 1666 O O . ASN A 1 217 ? 4.040 6.748 -3.528 1.00 92.94 217 ASN A O 1
ATOM 1670 N N . SER A 1 218 ? 5.940 7.572 -4.433 1.00 93.44 218 SER A N 1
ATOM 1671 C CA . SER A 1 218 ? 6.544 8.029 -3.175 1.00 93.44 218 SER A CA 1
ATOM 1672 C C . SER A 1 218 ? 5.805 9.248 -2.608 1.00 93.44 218 SER A C 1
ATOM 1674 O O . SER A 1 218 ? 5.428 9.245 -1.436 1.00 93.44 218 SER A O 1
ATOM 1676 N N . ARG A 1 219 ? 5.515 10.246 -3.456 1.00 95.62 219 ARG A N 1
ATOM 1677 C CA . ARG A 1 219 ? 4.791 11.471 -3.091 1.00 95.62 219 ARG A CA 1
ATOM 1678 C C . ARG A 1 219 ? 3.396 11.154 -2.555 1.00 95.62 219 ARG A C 1
ATOM 1680 O O . ARG A 1 219 ? 3.146 11.438 -1.387 1.00 95.62 219 ARG A O 1
ATOM 1687 N N . SER A 1 220 ? 2.554 10.454 -3.325 1.00 95.25 220 SER A N 1
ATOM 1688 C CA . SER A 1 220 ? 1.196 10.103 -2.885 1.00 95.25 220 SER A CA 1
ATOM 1689 C C . SER A 1 220 ? 1.212 9.250 -1.605 1.00 95.25 220 SER A C 1
ATOM 1691 O O . SER A 1 220 ? 0.303 9.343 -0.788 1.00 95.25 220 SER A O 1
ATOM 1693 N N . TYR A 1 221 ? 2.244 8.420 -1.378 1.00 95.94 221 TYR A N 1
ATOM 1694 C CA . TYR A 1 221 ? 2.392 7.686 -0.112 1.00 95.94 221 TYR A CA 1
ATOM 1695 C C . TYR A 1 221 ? 2.655 8.631 1.077 1.00 95.94 221 TYR A C 1
ATOM 1697 O O . TYR A 1 221 ? 1.966 8.514 2.094 1.00 95.94 221 TYR A O 1
ATOM 1705 N N . GLN A 1 222 ? 3.594 9.575 0.945 1.00 97.56 222 GLN A N 1
ATOM 1706 C CA . GLN A 1 222 ? 3.948 10.544 1.995 1.00 97.56 222 GLN A CA 1
ATOM 1707 C C . GLN A 1 222 ? 2.851 11.583 2.268 1.00 97.56 222 GLN A C 1
ATOM 1709 O O . GLN A 1 222 ? 2.630 11.942 3.426 1.00 97.56 222 GLN A O 1
ATOM 1714 N N . GLU A 1 223 ? 2.120 12.019 1.240 1.00 97.75 223 GLU A N 1
ATOM 1715 C CA . GLU A 1 223 ? 0.933 12.874 1.385 1.00 97.75 223 GLU A CA 1
ATOM 1716 C C . GLU A 1 223 ? -0.093 12.204 2.308 1.00 97.75 223 GLU A C 1
ATOM 1718 O O . GLU A 1 223 ? -0.530 12.800 3.291 1.00 97.75 223 GLU A O 1
ATOM 1723 N N . GLY A 1 224 ? -0.385 10.915 2.094 1.00 98.06 224 GLY A N 1
ATOM 1724 C CA . GLY A 1 224 ? -1.323 10.183 2.950 1.00 98.06 224 GLY A CA 1
ATOM 1725 C C . GLY A 1 224 ? -0.850 9.966 4.382 1.00 98.06 224 GLY A C 1
ATOM 1726 O O . GLY A 1 224 ? -1.652 10.066 5.306 1.00 98.06 224 GLY A O 1
ATOM 1727 N N . LEU A 1 225 ? 0.445 9.736 4.603 1.00 98.38 225 LEU A N 1
ATOM 1728 C CA . LEU A 1 225 ? 0.997 9.694 5.961 1.00 98.38 225 LEU A CA 1
ATOM 1729 C C . LEU A 1 225 ? 0.888 11.047 6.672 1.00 98.38 225 LEU A C 1
ATOM 1731 O O . LEU A 1 225 ? 0.596 11.098 7.867 1.00 98.38 225 LEU A O 1
ATOM 1735 N N . THR A 1 226 ? 1.122 12.136 5.942 1.00 98.56 226 THR A N 1
ATOM 1736 C CA . THR A 1 226 ? 1.023 13.505 6.458 1.00 98.56 226 THR A CA 1
ATOM 1737 C C . THR A 1 226 ? -0.426 13.835 6.816 1.00 98.56 226 THR A C 1
ATOM 1739 O O . THR A 1 226 ? -0.697 14.232 7.949 1.00 98.56 226 THR A O 1
ATOM 1742 N N . ALA A 1 227 ? -1.372 13.561 5.914 1.00 98.56 227 ALA A N 1
ATOM 1743 C CA . ALA A 1 227 ? -2.805 13.723 6.146 1.00 98.56 227 ALA A CA 1
ATOM 1744 C C . ALA A 1 227 ? -3.331 12.852 7.303 1.00 98.56 227 ALA A C 1
ATOM 1746 O O . ALA A 1 227 ? -4.119 13.330 8.120 1.00 98.56 227 ALA A O 1
ATOM 1747 N N . ALA A 1 228 ? -2.874 11.601 7.422 1.00 98.44 228 ALA A N 1
ATOM 1748 C CA . ALA A 1 228 ? -3.218 10.719 8.537 1.00 98.44 228 ALA A CA 1
ATOM 1749 C C . ALA A 1 228 ? -2.741 11.279 9.887 1.00 98.44 228 ALA A C 1
ATOM 1751 O O . ALA A 1 228 ? -3.507 11.325 10.849 1.00 98.44 228 ALA A O 1
ATOM 1752 N N . ARG A 1 229 ? -1.488 11.746 9.968 1.00 98.38 229 ARG A N 1
ATOM 1753 C CA . ARG A 1 229 ? -0.945 12.369 11.187 1.00 98.38 229 ARG A CA 1
ATOM 1754 C C . ARG A 1 229 ? -1.679 13.666 11.532 1.00 98.38 229 ARG A C 1
ATOM 1756 O O . ARG A 1 229 ? -2.041 13.855 12.688 1.00 98.38 229 ARG A O 1
ATOM 1763 N N . ALA A 1 230 ? -1.962 14.512 10.540 1.00 98.19 230 ALA A N 1
ATOM 1764 C CA . ALA A 1 230 ? -2.699 15.764 10.721 1.00 98.19 230 ALA A CA 1
ATOM 1765 C C . ALA A 1 230 ? -4.139 15.546 11.227 1.00 98.19 230 ALA A C 1
ATOM 1767 O O . ALA A 1 230 ? -4.613 16.300 12.071 1.00 98.19 230 ALA A O 1
ATOM 1768 N N . ASN A 1 231 ? -4.806 14.474 10.787 1.00 97.00 231 ASN A N 1
ATOM 1769 C CA . ASN A 1 231 ? -6.122 14.055 11.290 1.00 97.00 231 ASN A CA 1
ATOM 1770 C C . ASN A 1 231 ? -6.052 13.233 12.596 1.00 97.00 231 ASN A C 1
ATOM 1772 O O . ASN A 1 231 ? -7.041 12.623 13.010 1.00 97.00 231 ASN A O 1
ATOM 1776 N N . GLY A 1 232 ? -4.885 13.186 13.247 1.00 95.75 232 GLY A N 1
ATOM 1777 C CA . GLY A 1 232 ? -4.689 12.502 14.518 1.00 95.75 232 GLY A CA 1
ATOM 1778 C C . GLY A 1 232 ? -5.010 11.012 14.440 1.00 95.75 232 GLY A C 1
ATOM 1779 O O . GLY A 1 232 ? -5.809 10.525 15.237 1.00 95.75 232 GLY A O 1
ATOM 1780 N N . PHE A 1 233 ? -4.445 10.286 13.474 1.00 97.50 233 PHE A N 1
ATOM 1781 C CA . PHE A 1 233 ? -4.423 8.819 13.472 1.00 97.50 233 PHE A CA 1
ATOM 1782 C C . PHE A 1 233 ? -3.201 8.279 14.223 1.00 97.50 233 PHE A C 1
ATOM 1784 O O . PHE A 1 233 ? -2.124 8.873 14.197 1.00 97.50 233 PHE A O 1
ATOM 1791 N N . LEU A 1 234 ? -3.341 7.090 14.810 1.00 97.56 234 LEU A N 1
ATOM 1792 C CA . LEU A 1 234 ? -2.208 6.299 15.285 1.00 97.56 234 LEU A CA 1
ATOM 1793 C C . LEU A 1 234 ? -1.550 5.619 14.078 1.00 97.56 234 LEU A C 1
ATOM 1795 O O . LEU A 1 234 ? -2.115 4.684 13.512 1.00 97.56 234 LEU A O 1
ATOM 1799 N N . VAL A 1 235 ? -0.394 6.124 13.644 1.00 98.12 235 VAL A N 1
ATOM 1800 C CA . VAL A 1 235 ? 0.284 5.672 12.417 1.00 98.12 235 VAL A CA 1
ATOM 1801 C C . VAL A 1 235 ? 1.447 4.737 12.747 1.00 98.12 235 VAL A C 1
ATOM 1803 O O . VAL A 1 235 ? 2.428 5.161 13.353 1.00 98.12 235 VAL A O 1
ATOM 1806 N N . LYS A 1 236 ? 1.373 3.489 12.274 1.00 98.00 236 LYS A N 1
ATOM 1807 C CA . LYS A 1 236 ? 2.483 2.527 12.261 1.00 98.00 236 LYS A CA 1
ATOM 1808 C C . LYS A 1 236 ? 2.958 2.330 10.831 1.00 98.00 236 LYS A C 1
ATOM 1810 O O . LYS A 1 236 ? 2.234 1.789 9.997 1.00 98.00 236 LYS A O 1
ATOM 1815 N N . GLU A 1 237 ? 4.180 2.761 10.553 1.00 97.44 237 GLU A N 1
ATOM 1816 C CA . GLU A 1 237 ? 4.867 2.414 9.312 1.00 97.44 237 GLU A CA 1
ATOM 1817 C C . GLU A 1 237 ? 5.611 1.086 9.479 1.00 97.44 237 GLU A C 1
ATOM 1819 O O . GLU A 1 237 ? 6.215 0.839 10.522 1.00 97.44 237 GLU A O 1
ATOM 1824 N N . PHE A 1 238 ? 5.562 0.259 8.437 1.00 95.62 238 PHE A N 1
ATOM 1825 C CA . PHE A 1 238 ? 6.318 -0.979 8.299 1.00 95.62 238 PHE A CA 1
ATOM 1826 C C . PHE A 1 238 ? 7.165 -0.928 7.029 1.00 95.62 238 PHE A C 1
ATOM 1828 O O . PHE A 1 238 ? 6.652 -0.714 5.917 1.00 95.62 238 PHE A O 1
ATOM 1835 N N . LEU A 1 239 ? 8.459 -1.192 7.173 1.00 91.62 239 LEU A N 1
ATOM 1836 C CA . LEU A 1 239 ? 9.348 -1.431 6.048 1.00 91.62 239 LEU A CA 1
ATOM 1837 C C . LEU A 1 239 ? 8.881 -2.671 5.280 1.00 91.62 239 LEU A C 1
ATOM 1839 O O . LEU A 1 239 ? 8.385 -3.652 5.835 1.00 91.62 239 LEU A O 1
ATOM 1843 N N . PHE A 1 240 ? 9.070 -2.654 3.962 1.00 89.44 240 PHE A N 1
ATOM 1844 C CA . PHE A 1 240 ? 8.747 -3.820 3.143 1.00 89.44 240 PHE A CA 1
ATOM 1845 C C . PHE A 1 240 ? 9.592 -5.046 3.538 1.00 89.44 240 PHE A C 1
ATOM 1847 O O . PHE A 1 240 ? 9.087 -6.166 3.463 1.00 89.44 240 PHE A O 1
ATOM 1854 N N . SER A 1 241 ? 10.842 -4.833 3.974 1.00 88.56 241 SER A N 1
ATOM 1855 C CA . SER A 1 241 ? 11.735 -5.880 4.479 1.00 88.56 241 SER A CA 1
ATOM 1856 C C . SER A 1 241 ? 11.200 -6.535 5.751 1.00 88.56 241 SER A C 1
ATOM 1858 O O . SER A 1 241 ? 11.117 -7.760 5.768 1.00 88.56 241 SER A O 1
ATOM 1860 N N . GLU A 1 242 ? 10.741 -5.758 6.741 1.00 91.62 242 GLU A N 1
ATOM 1861 C CA . GLU A 1 242 ? 10.112 -6.257 7.980 1.00 91.62 242 GLU A CA 1
ATOM 1862 C C . GLU A 1 242 ? 8.953 -7.215 7.669 1.00 91.62 242 GLU A C 1
ATOM 1864 O O . GLU A 1 242 ? 8.989 -8.379 8.068 1.00 91.62 242 GLU A O 1
ATOM 1869 N N . ILE A 1 243 ? 7.989 -6.777 6.845 1.00 91.62 243 ILE A N 1
ATOM 1870 C CA . ILE A 1 243 ? 6.834 -7.604 6.457 1.00 91.62 243 ILE A CA 1
ATOM 1871 C C . ILE A 1 243 ? 7.279 -8.898 5.758 1.00 91.62 243 ILE A C 1
ATOM 1873 O O . ILE A 1 243 ? 6.688 -9.956 5.977 1.00 91.62 243 ILE A O 1
ATOM 1877 N N . THR A 1 244 ? 8.304 -8.839 4.898 1.00 87.75 244 THR A N 1
ATOM 1878 C CA . THR A 1 244 ? 8.821 -10.043 4.223 1.00 87.75 244 THR A CA 1
ATOM 1879 C C . THR A 1 244 ? 9.704 -10.932 5.093 1.00 87.75 244 THR A C 1
ATOM 1881 O O . THR A 1 244 ? 9.859 -12.099 4.743 1.00 87.75 244 THR A O 1
ATOM 1884 N N . GLY A 1 245 ? 10.287 -10.401 6.169 1.00 88.44 245 GLY A N 1
ATOM 1885 C CA . GLY A 1 245 ? 11.131 -11.136 7.110 1.00 88.44 245 GLY A CA 1
ATOM 1886 C C . GLY A 1 245 ? 10.312 -11.860 8.175 1.00 88.44 245 GLY A C 1
ATOM 1887 O O . GLY A 1 245 ? 10.600 -13.011 8.487 1.00 88.44 245 GLY A O 1
ATOM 1888 N N . SER A 1 246 ? 9.258 -11.219 8.691 1.00 92.06 246 SER A N 1
ATOM 1889 C CA . SER A 1 246 ? 8.235 -11.875 9.506 1.00 92.06 246 SER A CA 1
ATOM 1890 C C . SER A 1 246 ? 6.921 -11.099 9.470 1.00 92.06 246 SER A C 1
ATOM 1892 O O . SER A 1 246 ? 6.719 -10.130 10.204 1.00 92.06 246 SER A O 1
ATOM 1894 N N . THR A 1 247 ? 5.980 -11.564 8.645 1.00 94.19 247 THR A N 1
ATOM 1895 C CA . THR A 1 247 ? 4.632 -10.979 8.586 1.00 94.19 247 THR A CA 1
ATOM 1896 C C . THR A 1 247 ? 3.933 -11.054 9.948 1.00 94.19 247 THR A C 1
ATOM 1898 O O . THR A 1 247 ? 3.229 -10.115 10.319 1.00 94.19 247 THR A O 1
ATOM 1901 N N . CYS A 1 248 ? 4.159 -12.121 10.722 1.00 94.81 248 CYS A N 1
ATOM 1902 C CA . CYS A 1 248 ? 3.537 -12.275 12.033 1.00 94.81 248 CYS A CA 1
ATOM 1903 C C . CYS A 1 248 ? 4.076 -11.322 13.106 1.00 94.81 248 CYS A C 1
ATOM 1905 O O . CYS A 1 248 ? 3.277 -10.830 13.899 1.00 94.81 248 CYS A O 1
ATOM 1907 N N . LEU A 1 249 ? 5.372 -10.980 13.102 1.00 95.00 249 LEU A N 1
ATOM 1908 C CA . LEU A 1 249 ? 5.877 -9.941 14.010 1.00 95.00 249 LEU A CA 1
ATOM 1909 C C . LEU A 1 249 ? 5.222 -8.586 13.710 1.00 95.00 249 LEU A C 1
ATOM 1911 O O . LEU A 1 249 ? 4.721 -7.946 14.628 1.00 95.00 249 LEU A O 1
ATOM 1915 N N . CYS A 1 250 ? 5.089 -8.199 12.435 1.00 96.50 250 CYS A N 1
ATOM 1916 C CA . CYS A 1 250 ? 4.378 -6.969 12.070 1.00 96.50 250 CYS A CA 1
ATOM 1917 C C . CYS A 1 250 ? 2.889 -6.986 12.479 1.00 96.50 250 CYS A C 1
ATOM 1919 O O . CYS A 1 250 ? 2.335 -5.953 12.855 1.00 96.50 250 CYS A O 1
ATOM 1921 N N . VAL A 1 251 ? 2.222 -8.144 12.402 1.00 96.06 251 VAL A N 1
ATOM 1922 C CA . VAL A 1 251 ? 0.824 -8.306 12.844 1.00 96.06 251 VAL A CA 1
ATOM 1923 C C . VAL A 1 251 ? 0.697 -8.114 14.355 1.00 96.06 251 VAL A C 1
ATOM 1925 O O . VAL A 1 251 ? -0.172 -7.356 14.790 1.00 96.06 251 VAL A O 1
ATOM 1928 N N . GLU A 1 252 ? 1.562 -8.747 15.149 1.00 95.00 252 GLU A N 1
ATOM 1929 C CA . GLU A 1 252 ? 1.549 -8.595 16.608 1.00 95.00 252 GLU A CA 1
ATOM 1930 C C . GLU A 1 252 ? 1.975 -7.189 17.046 1.00 95.00 252 GLU A C 1
ATOM 1932 O O . GLU A 1 252 ? 1.326 -6.614 17.913 1.00 95.00 252 GLU A O 1
ATOM 1937 N N . GLU A 1 253 ? 2.965 -6.566 16.399 1.00 95.88 253 GLU A N 1
ATOM 1938 C CA . GLU A 1 253 ? 3.321 -5.161 16.644 1.00 95.88 253 GLU A CA 1
ATOM 1939 C C . GLU A 1 253 ? 2.135 -4.211 16.431 1.00 95.88 253 GLU A C 1
ATOM 1941 O O . GLU A 1 253 ? 1.914 -3.315 17.246 1.00 95.88 253 GLU A O 1
ATOM 1946 N N . LEU A 1 254 ? 1.348 -4.401 15.364 1.00 96.62 254 LEU A N 1
ATOM 1947 C CA . LEU A 1 254 ? 0.167 -3.570 15.125 1.00 96.62 254 LEU A CA 1
ATOM 1948 C C . LEU A 1 254 ? -0.935 -3.834 16.161 1.00 96.62 254 LEU A C 1
ATOM 1950 O O . LEU A 1 254 ? -1.529 -2.881 16.663 1.00 96.62 254 LEU A O 1
ATOM 1954 N N . LYS A 1 255 ? -1.197 -5.102 16.506 1.00 95.31 255 LYS A N 1
ATOM 1955 C CA . LYS A 1 255 ? -2.178 -5.474 17.544 1.00 95.31 255 LYS A CA 1
ATOM 1956 C C . LYS A 1 255 ? -1.795 -4.903 18.912 1.00 95.31 255 LYS A C 1
ATOM 1958 O O . LYS A 1 255 ? -2.660 -4.355 19.592 1.00 95.31 255 LYS A O 1
ATOM 1963 N N . ASN A 1 256 ? -0.522 -4.999 19.294 1.00 94.69 256 ASN A N 1
ATOM 1964 C CA . ASN A 1 256 ? -0.002 -4.485 20.561 1.00 94.69 256 ASN A CA 1
ATOM 1965 C C . ASN A 1 256 ? -0.100 -2.961 20.607 1.00 94.69 256 ASN A C 1
ATOM 1967 O O . ASN A 1 256 ? -0.725 -2.436 21.521 1.00 94.69 256 ASN A O 1
ATOM 1971 N N . LEU A 1 257 ? 0.369 -2.263 19.567 1.00 95.81 257 LEU A N 1
ATOM 1972 C CA . LEU A 1 257 ? 0.229 -0.810 19.459 1.00 95.81 257 LEU A CA 1
ATOM 1973 C C . LEU A 1 257 ? -1.238 -0.363 19.568 1.00 95.81 257 LEU A C 1
ATOM 1975 O O . LEU A 1 257 ? -1.541 0.635 20.222 1.00 95.81 257 LEU A O 1
ATOM 1979 N N . MET A 1 258 ? -2.161 -1.093 18.936 1.00 95.75 258 MET A N 1
ATOM 1980 C CA . MET A 1 258 ? -3.587 -0.792 19.035 1.00 95.75 258 MET A CA 1
ATOM 1981 C C . MET A 1 258 ? -4.131 -1.022 20.451 1.00 95.75 258 MET A C 1
ATOM 1983 O O . MET A 1 258 ? -4.892 -0.183 20.926 1.00 95.75 258 MET A O 1
ATOM 1987 N N . ALA A 1 259 ? -3.729 -2.100 21.129 1.00 94.00 259 ALA A N 1
ATOM 1988 C CA . ALA A 1 259 ? -4.181 -2.450 22.478 1.00 94.00 259 ALA A CA 1
ATOM 1989 C C . ALA A 1 259 ? -3.588 -1.548 23.576 1.00 94.00 259 ALA A C 1
ATOM 1991 O O . ALA A 1 259 ? -4.293 -1.145 24.495 1.00 94.00 259 ALA A O 1
ATOM 1992 N N . GLU A 1 260 ? -2.320 -1.156 23.457 1.00 95.06 260 GLU A N 1
ATOM 1993 C CA . GLU A 1 260 ? -1.681 -0.145 24.317 1.00 95.06 260 GLU A CA 1
ATOM 1994 C C . GLU A 1 260 ? -2.398 1.212 24.233 1.00 95.06 260 GLU A C 1
ATOM 1996 O O . GLU A 1 260 ? -2.387 1.995 25.180 1.00 95.06 260 GLU A O 1
ATOM 2001 N N . ASN A 1 261 ? -3.074 1.466 23.109 1.00 94.88 261 ASN A N 1
ATOM 2002 C CA . ASN A 1 261 ? -3.860 2.664 22.844 1.00 94.88 261 ASN A CA 1
ATOM 2003 C C . ASN A 1 261 ? -5.376 2.371 22.842 1.00 94.88 261 ASN A C 1
ATOM 2005 O O . ASN A 1 261 ? -6.123 3.041 22.130 1.00 94.88 261 ASN A O 1
ATOM 2009 N N . GLU A 1 262 ? -5.854 1.392 23.624 1.00 92.38 262 GLU A N 1
ATOM 2010 C CA . GLU A 1 262 ? -7.262 0.946 23.643 1.00 92.38 262 GLU A CA 1
ATOM 2011 C C . GLU A 1 262 ? -8.269 2.102 23.795 1.00 92.38 262 GLU A C 1
ATOM 2013 O O . GLU A 1 262 ? -9.259 2.155 23.069 1.00 92.38 262 GLU A O 1
ATOM 2018 N N . ALA A 1 263 ? -7.998 3.085 24.660 1.00 88.88 263 ALA A N 1
ATOM 2019 C CA . ALA A 1 263 ? -8.871 4.251 24.852 1.00 88.88 263 ALA A CA 1
ATOM 2020 C C . ALA A 1 263 ? -9.035 5.132 23.590 1.00 88.88 263 ALA A C 1
ATOM 2022 O O . ALA A 1 263 ? -9.971 5.923 23.499 1.00 88.88 263 ALA A O 1
ATOM 2023 N N . PHE A 1 264 ? -8.130 4.997 22.618 1.00 88.88 264 PHE A N 1
ATOM 2024 C CA . PHE A 1 264 ? -8.093 5.746 21.361 1.00 88.88 264 PHE A CA 1
ATOM 2025 C C . PHE A 1 264 ? -8.412 4.873 20.131 1.00 88.88 264 PHE A C 1
ATOM 2027 O O . PHE A 1 264 ? -8.879 5.390 19.114 1.00 88.88 264 PHE A O 1
ATOM 2034 N N . THR A 1 265 ? -8.201 3.555 20.211 1.00 91.31 265 THR A N 1
ATOM 2035 C CA . THR A 1 265 ? -8.467 2.602 19.121 1.00 91.31 265 THR A CA 1
ATOM 2036 C C . THR A 1 265 ? -9.705 1.736 19.338 1.00 91.31 265 THR A C 1
ATOM 2038 O O . THR A 1 265 ? -10.176 1.142 18.383 1.00 91.31 265 THR A O 1
ATOM 2041 N N . GLY A 1 266 ? -10.231 1.589 20.555 1.00 90.00 266 GLY A N 1
ATOM 2042 C CA . GLY A 1 266 ? -11.294 0.623 20.863 1.00 90.00 266 GLY A CA 1
ATOM 2043 C C . GLY A 1 266 ? -10.905 -0.836 20.577 1.00 90.00 266 GLY A C 1
ATOM 2044 O O . GLY A 1 266 ? -11.780 -1.683 20.384 1.00 90.00 266 GLY A O 1
ATOM 2045 N N . PHE A 1 267 ? -9.605 -1.136 20.470 1.00 92.44 267 PHE A N 1
ATOM 2046 C CA . PHE A 1 267 ? -9.103 -2.477 20.189 1.00 92.44 267 PHE A CA 1
ATOM 2047 C C . PHE A 1 267 ? -8.744 -3.212 21.478 1.00 92.44 267 PHE A C 1
ATOM 2049 O O . PHE A 1 267 ? -7.652 -3.059 22.020 1.00 92.44 267 PHE A O 1
ATOM 2056 N N . HIS A 1 268 ? -9.653 -4.073 21.922 1.00 88.38 268 HIS A N 1
ATOM 2057 C CA . HIS A 1 268 ? -9.392 -5.000 23.017 1.00 88.38 268 HIS A CA 1
ATOM 2058 C C . HIS A 1 268 ? -8.607 -6.211 22.500 1.00 88.38 268 HIS A C 1
ATOM 2060 O O . HIS A 1 268 ? -9.136 -7.020 21.729 1.00 88.38 268 HIS A O 1
ATOM 2066 N N . SER A 1 269 ? -7.356 -6.371 22.940 1.00 79.38 269 SER A N 1
ATOM 2067 C CA . SER A 1 269 ? -6.567 -7.558 22.598 1.00 79.38 269 SER A CA 1
ATOM 2068 C C . SER A 1 269 ? -7.192 -8.817 23.205 1.00 79.38 269 SER A C 1
ATOM 2070 O O . SER A 1 269 ? -7.341 -8.941 24.423 1.00 79.38 269 SER A O 1
ATOM 2072 N N . ARG A 1 270 ? -7.532 -9.792 22.356 1.00 70.12 270 ARG A N 1
ATOM 2073 C CA . ARG A 1 270 ? -7.892 -11.137 22.812 1.00 70.12 270 ARG A CA 1
ATOM 2074 C C . ARG A 1 270 ? -6.611 -11.921 23.078 1.00 70.12 270 ARG A C 1
ATOM 2076 O O . ARG A 1 270 ? -5.855 -12.201 22.152 1.00 70.12 270 ARG A O 1
ATOM 2083 N N . ARG A 1 271 ? -6.390 -12.320 24.334 1.00 59.97 271 ARG A N 1
ATOM 2084 C CA . ARG A 1 271 ? -5.363 -13.319 24.669 1.00 59.97 271 ARG A CA 1
ATOM 2085 C C . ARG A 1 271 ? -5.679 -14.641 23.956 1.00 59.97 271 ARG A C 1
ATOM 2087 O O . ARG A 1 271 ? -6.819 -15.092 24.019 1.00 59.97 271 ARG A O 1
ATOM 2094 N N . GLY A 1 272 ? -4.656 -15.299 23.406 1.00 60.25 272 GLY A N 1
ATOM 2095 C CA . GLY A 1 272 ? -4.689 -16.750 23.176 1.00 60.25 272 GLY A CA 1
ATOM 2096 C C . GLY A 1 272 ? -4.876 -17.250 21.740 1.00 60.25 272 GLY A C 1
ATOM 2097 O O . GLY A 1 272 ? -5.697 -18.134 21.521 1.00 60.25 272 GLY A O 1
ATOM 2098 N N . SER A 1 273 ? -4.076 -16.774 20.785 1.00 63.25 273 SER A N 1
ATOM 2099 C CA . SER A 1 273 ? -3.730 -17.568 19.595 1.00 63.25 273 SER A CA 1
ATOM 2100 C C . SER A 1 273 ? -2.377 -17.141 19.037 1.00 63.25 273 SER A C 1
ATOM 2102 O O . SER A 1 273 ? -2.128 -15.940 18.911 1.00 63.25 273 SER A O 1
ATOM 2104 N N . ASP A 1 274 ? -1.541 -18.106 18.656 1.00 84.12 274 ASP A N 1
ATOM 2105 C CA . ASP A 1 274 ? -0.337 -17.830 17.874 1.00 84.12 274 ASP A CA 1
ATOM 2106 C C . ASP A 1 274 ? -0.722 -17.198 16.531 1.00 84.12 274 ASP A C 1
ATOM 2108 O O . ASP A 1 274 ? -1.739 -17.561 15.927 1.00 84.12 274 ASP A O 1
ATOM 2112 N N . CYS A 1 275 ? 0.086 -16.252 16.050 1.00 90.56 275 CYS A N 1
ATOM 2113 C CA . CYS A 1 275 ? -0.184 -15.619 14.767 1.00 90.56 275 CYS A CA 1
ATOM 2114 C C . CYS A 1 275 ? -0.101 -16.643 13.626 1.00 90.56 275 CYS A C 1
ATOM 2116 O O . CYS A 1 275 ? 0.926 -17.284 13.403 1.00 90.56 275 CYS A O 1
ATOM 2118 N N . THR A 1 276 ? -1.185 -16.758 12.863 1.00 91.94 276 THR A N 1
ATOM 2119 C CA . THR A 1 276 ? -1.236 -17.555 11.635 1.00 91.94 276 THR A CA 1
ATOM 2120 C C . THR A 1 276 ? -0.804 -16.697 10.446 1.00 91.94 276 THR A C 1
ATOM 2122 O O . THR A 1 276 ? -1.540 -15.795 10.039 1.00 91.94 276 THR A O 1
ATOM 2125 N N . GLU A 1 277 ? 0.369 -16.972 9.867 1.00 91.94 277 GLU A N 1
ATOM 2126 C CA . GLU A 1 277 ? 0.809 -16.310 8.632 1.00 91.94 277 GLU A CA 1
ATOM 2127 C C . GLU A 1 277 ? 0.048 -16.859 7.415 1.00 91.94 277 GLU A C 1
ATOM 2129 O O . GLU A 1 277 ? 0.111 -18.045 7.089 1.00 91.94 277 GLU A O 1
ATOM 2134 N N . ILE A 1 278 ? -0.629 -15.970 6.687 1.00 90.75 278 ILE A N 1
ATOM 2135 C CA . ILE A 1 278 ? -1.311 -16.285 5.432 1.00 90.75 278 ILE A CA 1
ATOM 2136 C C . ILE A 1 278 ? -0.469 -15.777 4.261 1.00 90.75 278 ILE A C 1
ATOM 2138 O O . ILE A 1 278 ? -0.472 -14.593 3.923 1.00 90.75 278 ILE A O 1
ATOM 2142 N N . VAL A 1 279 ? 0.230 -16.694 3.589 1.00 87.56 279 VAL A N 1
ATOM 2143 C CA . VAL A 1 279 ? 1.017 -16.384 2.388 1.00 87.56 279 VAL A CA 1
ATOM 2144 C C . VAL A 1 279 ? 0.097 -16.211 1.177 1.00 87.56 279 VAL A C 1
ATOM 2146 O O . VAL A 1 279 ? -0.472 -17.180 0.670 1.00 87.56 279 VAL A O 1
ATOM 2149 N N . SER A 1 280 ? -0.008 -14.979 0.676 1.00 83.88 280 SER A N 1
ATOM 2150 C CA . SER A 1 280 ? -0.872 -14.643 -0.460 1.00 83.88 280 SER A CA 1
ATOM 2151 C C . SER A 1 280 ? -0.480 -15.333 -1.774 1.00 83.88 280 SER A C 1
ATOM 2153 O O . SER A 1 280 ? 0.698 -15.596 -2.041 1.00 83.88 280 SER A O 1
ATOM 2155 N N . GLU A 1 281 ? -1.457 -15.549 -2.663 1.00 80.19 281 GLU A N 1
ATOM 2156 C CA . GLU A 1 281 ? -1.202 -16.060 -4.021 1.00 80.19 281 GLU A CA 1
ATOM 2157 C C . GLU A 1 281 ? -0.226 -15.165 -4.799 1.00 80.19 281 GLU A C 1
ATOM 2159 O O . GLU A 1 281 ? 0.639 -15.668 -5.511 1.00 80.19 281 GLU A O 1
ATOM 2164 N N . HIS A 1 282 ? -0.249 -13.849 -4.568 1.00 75.94 282 HIS A N 1
ATOM 2165 C CA . HIS A 1 282 ? 0.717 -12.908 -5.139 1.00 75.94 282 HIS A CA 1
ATOM 2166 C C . HIS A 1 282 ? 2.166 -13.139 -4.668 1.00 75.94 282 HIS A C 1
ATOM 2168 O O . HIS A 1 282 ? 3.102 -12.724 -5.357 1.00 75.94 282 HIS A O 1
ATOM 2174 N N . VAL A 1 283 ? 2.407 -13.756 -3.502 1.00 78.50 283 VAL A N 1
ATOM 2175 C CA . VAL A 1 283 ? 3.751 -14.242 -3.127 1.00 78.50 283 VAL A CA 1
ATOM 2176 C C . VAL A 1 283 ? 4.076 -15.518 -3.900 1.00 78.50 283 VAL A C 1
ATOM 2178 O O . VAL A 1 283 ? 5.189 -15.640 -4.417 1.00 78.50 283 VAL A O 1
ATOM 2181 N N . LYS A 1 284 ? 3.122 -16.450 -3.999 1.00 77.19 284 LYS A N 1
ATOM 2182 C CA . LYS A 1 284 ? 3.307 -17.756 -4.652 1.00 77.19 284 LYS A CA 1
ATOM 2183 C C . LYS A 1 284 ? 3.569 -17.621 -6.155 1.00 77.19 284 LYS A C 1
ATOM 2185 O O . LYS A 1 284 ? 4.503 -18.253 -6.645 1.00 77.19 284 LYS A O 1
ATOM 2190 N N . SER A 1 285 ? 2.830 -16.771 -6.874 1.00 70.12 285 SER A N 1
ATOM 2191 C CA . SER A 1 285 ? 3.110 -16.463 -8.283 1.00 70.12 285 SER A CA 1
ATOM 2192 C C . SER A 1 285 ? 4.445 -15.739 -8.426 1.00 70.12 285 SER A C 1
ATOM 2194 O O . SER A 1 285 ? 5.322 -16.234 -9.128 1.00 70.12 285 SER A O 1
ATOM 2196 N N . SER A 1 286 ? 4.686 -14.667 -7.659 1.00 72.00 286 SER A N 1
ATOM 2197 C CA . SER A 1 286 ? 5.964 -13.937 -7.666 1.00 72.00 286 SER A CA 1
ATOM 2198 C C . SER A 1 286 ? 7.180 -14.865 -7.517 1.00 72.00 286 SER A C 1
ATOM 2200 O O . SER A 1 286 ? 8.134 -14.732 -8.287 1.00 72.00 286 SER A O 1
ATOM 2202 N N . LYS A 1 287 ? 7.148 -15.844 -6.598 1.00 74.69 287 LYS A N 1
ATOM 2203 C CA . LYS A 1 287 ? 8.236 -16.826 -6.412 1.00 74.69 287 LYS A CA 1
ATOM 2204 C C . LYS A 1 287 ? 8.591 -17.595 -7.701 1.00 74.69 287 LYS A C 1
ATOM 2206 O O . LYS A 1 287 ? 9.766 -17.878 -7.905 1.00 74.69 287 LYS A O 1
ATOM 2211 N N . LYS A 1 288 ? 7.641 -17.847 -8.616 1.00 76.94 288 LYS A N 1
ATOM 2212 C CA . LYS A 1 288 ? 7.882 -18.507 -9.923 1.00 76.94 288 LYS A CA 1
ATOM 2213 C C . LYS A 1 288 ? 8.650 -17.639 -10.933 1.00 76.94 288 LYS A C 1
ATOM 2215 O O . LYS A 1 288 ? 9.109 -18.151 -11.959 1.00 76.94 288 LYS A O 1
ATOM 2220 N N . HIS A 1 289 ? 8.753 -16.329 -10.695 1.00 78.06 289 HIS A N 1
ATOM 2221 C CA . HIS A 1 289 ? 9.368 -15.377 -11.626 1.00 78.06 289 HIS A CA 1
ATOM 2222 C C . HIS A 1 289 ? 10.578 -14.619 -11.065 1.00 78.06 289 HIS A C 1
ATOM 2224 O O . HIS A 1 289 ? 11.299 -14.019 -11.855 1.00 78.06 289 HIS A O 1
ATOM 2230 N N . ARG A 1 290 ? 10.845 -14.657 -9.750 1.00 74.81 290 ARG A N 1
ATOM 2231 C CA . ARG A 1 290 ? 11.978 -13.932 -9.129 1.00 74.81 290 ARG A CA 1
ATOM 2232 C C . ARG A 1 290 ? 13.333 -14.257 -9.766 1.00 74.81 290 ARG A C 1
ATOM 2234 O O . ARG A 1 290 ? 14.044 -13.340 -10.144 1.00 74.81 290 ARG A O 1
ATOM 2241 N N . SER A 1 291 ? 13.623 -15.533 -10.024 1.00 78.69 291 SER A N 1
ATOM 2242 C CA . SER A 1 291 ? 14.870 -15.983 -10.672 1.00 78.69 291 SER A CA 1
ATOM 2243 C C . SER A 1 291 ? 14.995 -15.639 -12.169 1.00 78.69 291 SER A C 1
ATOM 2245 O O . SER A 1 291 ? 15.948 -16.057 -12.829 1.00 78.69 291 SER A O 1
ATOM 2247 N N . LYS A 1 292 ? 14.033 -14.910 -12.751 1.00 87.12 292 LYS A N 1
ATOM 2248 C CA . LYS A 1 292 ? 14.049 -14.490 -14.158 1.00 87.12 292 LYS A CA 1
ATOM 2249 C C . LYS A 1 292 ? 14.546 -13.047 -14.260 1.00 87.12 292 LYS A C 1
ATOM 2251 O O . LYS A 1 292 ? 14.095 -12.174 -13.525 1.00 87.12 292 LYS A O 1
ATOM 2256 N N . SER A 1 293 ? 15.409 -12.780 -15.240 1.00 90.62 293 SER A N 1
ATOM 2257 C CA . SER A 1 293 ? 15.819 -11.415 -15.588 1.00 90.62 293 SER A CA 1
ATOM 2258 C C . SER A 1 293 ? 14.617 -10.542 -15.968 1.00 90.62 293 SER A C 1
ATOM 2260 O O . SER A 1 293 ? 13.601 -11.052 -16.446 1.00 90.62 293 SER A O 1
ATOM 2262 N N . LEU A 1 294 ? 14.750 -9.217 -15.831 1.00 92.25 294 LEU A N 1
ATOM 2263 C CA . LEU A 1 294 ? 13.714 -8.254 -16.225 1.00 92.25 294 LEU A CA 1
ATOM 2264 C C . LEU A 1 294 ? 13.194 -8.520 -17.652 1.00 92.25 294 LEU A C 1
ATOM 2266 O O . LEU A 1 294 ? 11.986 -8.607 -17.856 1.00 92.25 294 LEU A O 1
ATOM 2270 N N . ALA A 1 295 ? 14.088 -8.773 -18.612 1.00 93.69 295 ALA A N 1
ATOM 2271 C CA . ALA A 1 295 ? 13.735 -9.114 -19.993 1.00 93.69 295 ALA A CA 1
ATOM 2272 C C . ALA A 1 295 ? 12.861 -10.376 -20.123 1.00 93.69 295 ALA A C 1
ATOM 2274 O O . ALA A 1 295 ? 11.879 -10.373 -20.864 1.00 93.69 295 ALA A O 1
ATOM 2275 N N . LYS A 1 296 ? 13.130 -11.429 -19.339 1.00 91.94 296 LYS A N 1
ATOM 2276 C CA . LYS A 1 296 ? 12.294 -12.644 -19.293 1.00 91.94 296 LYS A CA 1
ATOM 2277 C C . LYS A 1 296 ? 10.930 -12.425 -18.618 1.00 91.94 296 LYS A C 1
ATOM 2279 O O . LYS A 1 296 ? 10.064 -13.291 -18.729 1.00 91.94 296 LYS A O 1
ATOM 2284 N N . ARG A 1 297 ? 10.741 -11.307 -17.907 1.00 91.25 297 ARG A N 1
ATOM 2285 C CA . ARG A 1 297 ? 9.510 -10.961 -17.173 1.00 91.25 297 ARG A CA 1
ATOM 2286 C C . ARG A 1 297 ? 8.628 -9.985 -17.959 1.00 91.25 297 ARG A C 1
ATOM 2288 O O . ARG A 1 297 ? 7.439 -10.254 -18.116 1.00 91.25 297 ARG A O 1
ATOM 2295 N N . VAL A 1 298 ? 9.203 -8.909 -18.512 1.00 92.56 298 VAL A N 1
ATOM 2296 C CA . VAL A 1 298 ? 8.468 -7.842 -19.237 1.00 92.56 298 VAL A CA 1
ATOM 2297 C C . VAL A 1 298 ? 8.725 -7.768 -20.749 1.00 92.56 298 VAL A C 1
ATOM 2299 O O . VAL A 1 298 ? 8.024 -7.029 -21.434 1.00 92.56 298 VAL A O 1
ATOM 2302 N N . GLY A 1 299 ? 9.676 -8.543 -21.279 1.00 92.88 299 GLY A N 1
ATOM 2303 C CA . GLY A 1 299 ? 10.116 -8.500 -22.679 1.00 92.88 299 GLY A CA 1
ATOM 2304 C C . GLY A 1 299 ? 11.403 -7.689 -22.880 1.00 92.88 299 GLY A C 1
ATOM 2305 O O . GLY A 1 299 ? 11.656 -6.720 -22.167 1.00 92.88 299 GLY A O 1
ATOM 2306 N N . GLU A 1 300 ? 12.219 -8.079 -23.867 1.00 94.62 300 GLU A N 1
ATOM 2307 C CA . GLU A 1 300 ? 13.523 -7.455 -24.172 1.00 94.62 300 GLU A CA 1
ATOM 2308 C C . GLU A 1 300 ? 13.420 -5.945 -24.432 1.00 94.62 300 GLU A C 1
ATOM 2310 O O . GLU A 1 300 ? 14.172 -5.155 -23.862 1.00 94.62 300 GLU A O 1
ATOM 2315 N N . LYS A 1 301 ? 12.452 -5.523 -25.260 1.00 94.81 301 LYS A N 1
ATOM 2316 C CA . LYS A 1 301 ? 12.249 -4.108 -25.605 1.00 94.81 301 LYS A CA 1
ATOM 2317 C C . LYS A 1 301 ? 11.958 -3.271 -24.356 1.00 94.81 301 LYS A C 1
ATOM 2319 O O . LYS A 1 301 ? 12.643 -2.284 -24.110 1.00 94.81 301 LYS A O 1
ATOM 2324 N N . GLN A 1 302 ? 10.990 -3.699 -23.551 1.00 95.06 302 GLN A N 1
ATOM 2325 C CA . GLN A 1 302 ? 10.571 -2.996 -22.342 1.00 95.06 302 GLN A CA 1
ATOM 2326 C C . GLN A 1 302 ? 11.667 -3.015 -21.270 1.00 95.06 302 GLN A C 1
ATOM 2328 O O . GLN A 1 302 ? 11.886 -2.011 -20.601 1.00 95.06 302 GLN A O 1
ATOM 2333 N N . ALA A 1 303 ? 12.411 -4.116 -21.132 1.00 95.56 303 ALA A N 1
ATOM 2334 C CA . ALA A 1 303 ? 13.554 -4.179 -20.226 1.00 95.56 303 ALA A CA 1
ATOM 2335 C C . ALA A 1 303 ? 14.689 -3.230 -20.645 1.00 95.56 303 ALA A C 1
ATOM 2337 O O . ALA A 1 303 ? 15.308 -2.613 -19.780 1.00 95.56 303 ALA A O 1
ATOM 2338 N N . LYS A 1 304 ? 14.933 -3.061 -21.953 1.00 95.75 304 LYS A N 1
ATOM 2339 C CA . LYS A 1 304 ? 15.883 -2.069 -22.477 1.00 95.75 304 LYS A CA 1
ATOM 2340 C C . LYS A 1 304 ? 15.406 -0.634 -22.239 1.00 95.75 304 LYS A C 1
ATOM 2342 O O . LYS A 1 304 ? 16.203 0.193 -21.811 1.00 95.75 304 LYS A O 1
ATOM 2347 N N . GLU A 1 305 ? 14.127 -0.342 -22.472 1.00 95.38 305 GLU A N 1
ATOM 2348 C CA . GLU A 1 305 ? 13.524 0.975 -22.199 1.00 95.38 305 GLU A CA 1
ATOM 2349 C C . GLU A 1 305 ? 13.643 1.349 -20.710 1.00 95.38 305 GLU A C 1
ATOM 2351 O O . GLU A 1 305 ? 14.123 2.433 -20.384 1.00 95.38 305 GLU A O 1
ATOM 2356 N N . VAL A 1 306 ? 13.312 0.422 -19.804 1.00 96.00 306 VAL A N 1
ATOM 2357 C CA . VAL A 1 306 ? 13.479 0.587 -18.348 1.00 96.00 306 VAL A CA 1
ATOM 2358 C C . VAL A 1 306 ? 14.946 0.746 -17.954 1.00 96.00 306 VAL A C 1
ATOM 23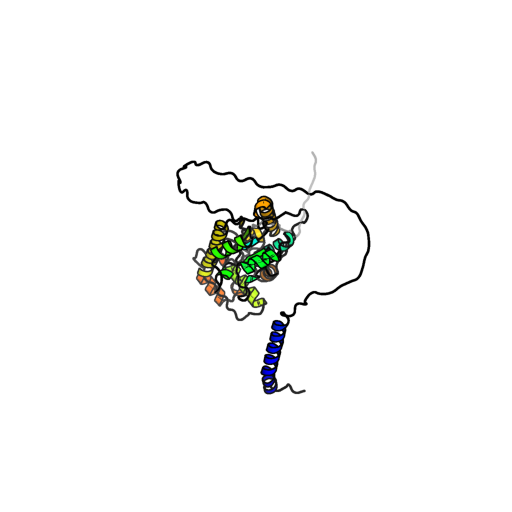60 O O . VAL A 1 306 ? 15.272 1.618 -17.154 1.00 96.00 306 VAL A O 1
ATOM 2363 N N . GLY A 1 307 ? 15.837 -0.077 -18.515 1.00 95.81 307 GLY A N 1
ATOM 2364 C CA . GLY A 1 307 ? 17.275 0.010 -18.269 1.00 95.81 307 GLY A CA 1
ATOM 2365 C C . GLY A 1 307 ? 17.829 1.381 -18.649 1.00 95.81 307 GLY A C 1
ATOM 2366 O O . GLY A 1 307 ? 18.494 2.017 -17.840 1.00 95.81 307 GLY A O 1
ATOM 2367 N N . ASN A 1 308 ? 17.490 1.876 -19.838 1.00 95.31 308 ASN A N 1
ATOM 2368 C CA . ASN A 1 308 ? 17.893 3.205 -20.296 1.00 95.31 308 ASN A CA 1
ATOM 2369 C C . ASN A 1 308 ? 17.322 4.338 -19.425 1.00 95.31 308 ASN A C 1
ATOM 2371 O O . ASN A 1 308 ? 17.975 5.365 -19.283 1.00 95.31 308 ASN A O 1
ATOM 2375 N N . ALA A 1 309 ? 16.128 4.166 -18.850 1.00 94.31 309 ALA A N 1
ATOM 2376 C CA . ALA A 1 309 ? 15.497 5.166 -17.987 1.00 94.31 309 ALA A CA 1
ATOM 2377 C C . ALA A 1 309 ? 16.051 5.201 -16.548 1.00 94.31 309 ALA A C 1
ATOM 2379 O O . ALA A 1 309 ? 15.815 6.179 -15.844 1.00 94.31 309 ALA A O 1
ATOM 2380 N N . LEU A 1 310 ? 16.734 4.142 -16.095 1.00 94.75 310 LEU A N 1
ATOM 2381 C CA . LEU A 1 310 ? 17.226 4.012 -14.716 1.00 94.75 310 LEU A CA 1
ATOM 2382 C C . LEU A 1 310 ? 18.753 4.065 -14.584 1.00 94.75 310 LEU A C 1
ATOM 2384 O O . LEU A 1 310 ? 19.242 4.490 -13.539 1.00 94.75 310 LEU A O 1
ATOM 2388 N N . ARG A 1 311 ? 19.514 3.641 -15.598 1.00 94.81 311 ARG A N 1
ATOM 2389 C CA . ARG A 1 311 ? 20.986 3.651 -15.546 1.00 94.81 311 ARG A CA 1
ATOM 2390 C C . ARG A 1 311 ? 21.543 5.067 -15.415 1.00 94.81 311 ARG A C 1
ATOM 2392 O O . ARG A 1 311 ? 21.090 5.972 -16.108 1.00 94.81 311 ARG A O 1
ATOM 2399 N N . GLY A 1 312 ? 22.533 5.247 -14.543 1.00 91.06 312 GLY A N 1
ATOM 2400 C CA . GLY A 1 312 ? 23.115 6.554 -14.228 1.00 91.06 312 GLY A CA 1
ATOM 2401 C C . GLY A 1 312 ? 22.216 7.471 -13.388 1.00 91.06 312 GLY A C 1
ATOM 2402 O O . GLY A 1 312 ? 22.565 8.631 -13.190 1.00 91.06 312 GLY A O 1
ATOM 2403 N N . THR A 1 313 ? 21.079 6.976 -12.883 1.00 93.25 313 THR A N 1
ATOM 2404 C CA . THR A 1 313 ? 20.198 7.707 -11.955 1.00 93.25 313 THR A CA 1
ATOM 2405 C C . THR A 1 313 ? 20.317 7.150 -10.535 1.00 93.25 313 THR A C 1
ATOM 2407 O O . THR A 1 313 ? 20.709 5.998 -10.337 1.00 93.25 313 THR A O 1
ATOM 2410 N N . GLU A 1 314 ? 19.863 7.908 -9.534 1.00 92.81 314 GLU A N 1
ATOM 2411 C CA . GLU A 1 314 ? 19.728 7.434 -8.144 1.00 92.81 314 GLU A CA 1
ATOM 2412 C C . GLU A 1 314 ? 18.748 6.250 -7.965 1.00 92.81 314 GLU A C 1
ATOM 2414 O O . GLU A 1 314 ? 18.603 5.702 -6.871 1.00 92.81 314 GLU A O 1
ATOM 2419 N N . HIS A 1 315 ? 18.060 5.829 -9.030 1.00 94.94 315 HIS A N 1
ATOM 2420 C CA . HIS A 1 315 ? 17.148 4.689 -9.046 1.00 94.94 315 HIS A CA 1
ATOM 2421 C C . HIS A 1 315 ? 17.716 3.463 -9.790 1.00 94.94 315 HIS A C 1
ATOM 2423 O O . HIS A 1 315 ? 17.005 2.462 -9.907 1.00 94.94 315 HIS A O 1
ATOM 2429 N N . GLU A 1 316 ? 18.977 3.480 -10.260 1.00 94.38 316 GLU A N 1
ATOM 2430 C CA . GLU A 1 316 ? 19.587 2.339 -10.980 1.00 94.38 316 GLU A CA 1
ATOM 2431 C C . GLU A 1 316 ? 19.517 1.030 -10.175 1.00 94.38 316 GLU A C 1
ATOM 2433 O O . GLU A 1 316 ? 19.248 -0.034 -10.734 1.00 94.38 316 GLU A 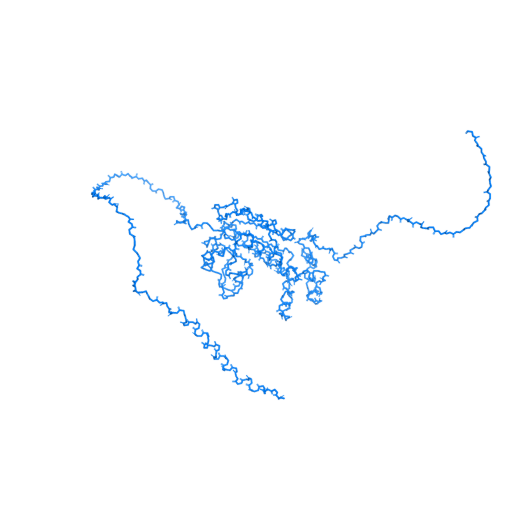O 1
ATOM 2438 N N . TRP A 1 317 ? 19.656 1.114 -8.848 1.00 94.06 317 TRP A N 1
ATOM 2439 C CA . TRP A 1 317 ? 19.555 -0.025 -7.929 1.00 94.06 317 TRP A CA 1
ATOM 2440 C C . TRP A 1 317 ? 18.229 -0.799 -8.041 1.00 94.06 317 TRP A C 1
ATOM 2442 O O . TRP A 1 317 ? 18.196 -1.989 -7.741 1.00 94.06 317 TRP A O 1
ATOM 2452 N N . MET A 1 318 ? 17.141 -0.174 -8.517 1.00 95.19 318 MET A N 1
ATOM 2453 C CA . MET A 1 318 ? 15.855 -0.855 -8.712 1.00 95.19 318 MET A CA 1
ATOM 2454 C C . MET A 1 318 ? 15.888 -1.910 -9.828 1.00 95.19 318 MET A C 1
ATOM 2456 O O . MET A 1 318 ? 14.981 -2.741 -9.893 1.00 95.19 318 MET A O 1
ATOM 2460 N N . LEU A 1 319 ? 16.907 -1.893 -10.701 1.00 93.00 319 LEU A N 1
ATOM 2461 C CA . LEU A 1 319 ? 17.127 -2.933 -11.713 1.00 93.00 319 LEU A CA 1
ATOM 2462 C C . LEU A 1 319 ? 17.432 -4.303 -11.083 1.00 93.00 319 LEU A C 1
ATOM 2464 O O . LEU A 1 319 ? 17.102 -5.325 -11.689 1.00 93.00 319 LEU A O 1
ATOM 2468 N N . ASP A 1 320 ? 17.990 -4.336 -9.866 1.00 91.50 320 ASP A N 1
ATOM 2469 C CA . ASP A 1 320 ? 17.933 -5.519 -9.007 1.00 91.50 320 ASP A CA 1
ATOM 2470 C C . ASP A 1 320 ? 16.509 -5.619 -8.433 1.00 91.50 320 ASP A C 1
ATOM 2472 O O . ASP A 1 320 ? 16.104 -4.858 -7.554 1.00 91.50 320 ASP A O 1
ATOM 2476 N N . LEU A 1 321 ? 15.710 -6.550 -8.961 1.00 89.62 321 LEU A N 1
ATOM 2477 C CA . LEU A 1 321 ? 14.298 -6.698 -8.589 1.00 89.62 321 LEU A CA 1
ATOM 2478 C C . LEU A 1 321 ? 14.092 -7.312 -7.189 1.00 89.62 321 LEU A C 1
ATOM 2480 O O . LEU A 1 321 ? 12.953 -7.322 -6.694 1.00 89.62 321 LEU A O 1
ATOM 2484 N N . ASP A 1 322 ? 15.167 -7.797 -6.563 1.00 85.19 322 ASP A N 1
ATOM 2485 C CA . ASP A 1 322 ? 15.202 -8.345 -5.208 1.00 85.19 322 ASP A CA 1
ATOM 2486 C C . ASP A 1 322 ? 15.823 -7.366 -4.190 1.00 85.19 322 ASP A C 1
ATOM 2488 O O . ASP A 1 322 ? 15.705 -7.588 -2.983 1.00 85.19 322 ASP A O 1
ATOM 2492 N N . ALA A 1 323 ? 16.363 -6.223 -4.632 1.00 88.44 323 ALA A N 1
ATOM 2493 C CA . ALA A 1 323 ? 16.683 -5.103 -3.748 1.00 88.44 323 ALA A CA 1
ATOM 2494 C C . ALA A 1 323 ? 15.409 -4.514 -3.106 1.00 88.44 323 ALA A C 1
ATOM 2496 O O . ALA A 1 323 ? 14.393 -4.277 -3.777 1.00 88.44 323 ALA A O 1
ATOM 2497 N N . VAL A 1 324 ? 15.457 -4.260 -1.795 1.00 86.00 324 VAL A N 1
ATOM 2498 C CA . VAL A 1 324 ? 14.363 -3.638 -1.016 1.00 86.00 324 VAL A CA 1
ATOM 2499 C C . VAL A 1 324 ? 14.628 -2.164 -0.726 1.00 86.00 324 VAL A C 1
ATOM 2501 O O . VAL A 1 324 ? 13.679 -1.380 -0.649 1.00 86.00 324 VAL A O 1
ATOM 2504 N N . SER A 1 325 ? 15.901 -1.778 -0.658 1.00 86.19 325 SER A N 1
ATOM 2505 C CA . SER A 1 325 ? 16.382 -0.400 -0.563 1.00 86.19 325 SER A CA 1
ATOM 2506 C C . SER A 1 325 ? 17.695 -0.254 -1.363 1.00 86.19 325 SER A C 1
ATOM 2508 O O . SER A 1 325 ? 18.236 -1.272 -1.801 1.00 86.19 325 SER A O 1
ATOM 2510 N N . PRO A 1 326 ? 18.239 0.966 -1.554 1.00 84.75 326 PRO A N 1
ATOM 2511 C CA . PRO A 1 326 ? 19.502 1.166 -2.277 1.00 84.75 326 PRO A CA 1
ATOM 2512 C C . PRO A 1 326 ? 20.709 0.424 -1.676 1.00 84.75 326 PRO A C 1
ATOM 2514 O O . PRO A 1 326 ? 21.711 0.238 -2.358 1.00 84.75 326 PRO A O 1
ATOM 2517 N N . THR A 1 327 ? 20.625 0.021 -0.404 1.00 79.38 327 THR A N 1
ATOM 2518 C CA . THR A 1 327 ? 21.717 -0.587 0.374 1.00 79.38 327 THR A CA 1
ATOM 2519 C C . THR A 1 327 ? 21.389 -1.991 0.893 1.00 79.38 327 THR A C 1
ATOM 2521 O O . THR A 1 327 ? 22.175 -2.555 1.647 1.00 79.38 327 THR A O 1
ATOM 2524 N N . GLU A 1 328 ? 20.227 -2.558 0.550 1.00 74.69 328 GLU A N 1
ATOM 2525 C CA . GLU A 1 328 ? 19.704 -3.784 1.169 1.00 74.69 328 GLU A CA 1
ATOM 2526 C C . GLU A 1 328 ? 19.064 -4.713 0.125 1.00 74.69 328 GLU A C 1
ATOM 2528 O O . GLU A 1 328 ? 18.142 -4.329 -0.607 1.00 74.69 328 GLU A O 1
ATOM 2533 N N . LYS A 1 329 ? 19.528 -5.968 0.100 1.00 67.25 329 LYS A N 1
ATOM 2534 C CA . LYS A 1 329 ? 18.926 -7.077 -0.652 1.00 67.25 329 LYS A CA 1
ATOM 2535 C C . LYS A 1 329 ? 18.083 -7.957 0.269 1.00 67.25 329 LYS A C 1
ATOM 2537 O O . LYS A 1 329 ? 18.355 -8.054 1.462 1.00 67.25 329 LYS A O 1
ATOM 2542 N N . ARG A 1 330 ? 17.094 -8.655 -0.294 1.00 59.75 330 ARG A N 1
ATOM 2543 C CA . ARG A 1 330 ? 16.344 -9.696 0.428 1.00 59.75 330 ARG A CA 1
ATOM 2544 C C . ARG A 1 330 ? 17.250 -10.850 0.855 1.00 59.75 330 ARG A C 1
ATOM 2546 O O . ARG A 1 330 ? 17.906 -11.454 0.016 1.00 59.75 330 ARG A O 1
ATOM 2553 N N . SER A 1 331 ? 17.189 -11.224 2.129 1.00 59.97 331 SER A N 1
ATOM 2554 C CA . SER A 1 331 ? 17.861 -12.415 2.663 1.00 59.97 331 SER A CA 1
ATOM 2555 C C . SER A 1 331 ? 17.185 -13.736 2.262 1.00 59.97 331 SER A C 1
ATOM 2557 O O . SER A 1 331 ? 17.852 -14.765 2.217 1.00 59.97 331 SER A O 1
ATOM 2559 N N . ASP A 1 332 ? 15.885 -13.730 1.925 1.00 57.19 332 ASP A N 1
ATOM 2560 C CA . ASP A 1 332 ? 15.132 -14.930 1.509 1.00 57.19 332 ASP A CA 1
ATOM 2561 C C . ASP A 1 332 ? 15.302 -15.307 0.024 1.00 57.19 332 ASP A C 1
ATOM 2563 O O . ASP A 1 332 ? 14.655 -16.243 -0.452 1.00 57.19 332 ASP A O 1
ATOM 2567 N N . VAL A 1 333 ? 16.141 -14.583 -0.725 1.00 48.88 333 VAL A N 1
ATOM 2568 C CA . VAL A 1 333 ? 16.394 -14.829 -2.150 1.00 48.88 333 VAL A CA 1
ATOM 2569 C C . VAL A 1 333 ? 17.903 -14.998 -2.377 1.00 48.88 333 VAL A C 1
ATOM 2571 O O . VAL A 1 333 ? 18.650 -14.049 -2.150 1.00 48.88 333 VAL A O 1
ATOM 2574 N N . PRO A 1 334 ? 18.380 -16.178 -2.826 1.00 48.16 334 PRO A N 1
ATOM 2575 C CA . PRO A 1 334 ? 19.784 -16.365 -3.193 1.00 48.16 334 PRO A CA 1
ATOM 2576 C C . PRO A 1 334 ? 20.186 -15.403 -4.312 1.00 48.16 334 PRO A C 1
ATOM 2578 O O . PRO A 1 334 ? 19.425 -15.243 -5.268 1.00 48.16 334 PRO A O 1
ATOM 2581 N N . ASP A 1 335 ? 21.376 -14.800 -4.221 1.00 46.22 335 ASP A N 1
ATOM 2582 C CA . ASP A 1 335 ? 21.817 -13.803 -5.200 1.00 46.22 335 ASP A CA 1
ATOM 2583 C C . ASP A 1 335 ? 21.858 -14.409 -6.622 1.00 46.22 335 ASP A C 1
ATOM 2585 O O . ASP A 1 335 ? 22.642 -15.333 -6.876 1.00 46.22 335 ASP A O 1
ATOM 2589 N N . PRO A 1 336 ? 21.035 -13.914 -7.569 1.00 42.31 336 PRO A N 1
ATOM 2590 C CA . PRO A 1 336 ? 20.937 -14.487 -8.906 1.00 42.31 336 PRO A CA 1
ATOM 2591 C C . PRO A 1 336 ? 22.175 -14.216 -9.769 1.00 42.31 336 PRO A C 1
ATOM 2593 O O . PRO A 1 336 ? 22.323 -14.849 -10.814 1.00 42.31 336 PRO A O 1
ATOM 2596 N N . THR A 1 337 ? 23.062 -13.297 -9.363 1.00 46.16 337 THR A N 1
ATOM 2597 C CA . THR A 1 337 ? 24.346 -13.081 -10.047 1.00 46.16 337 THR A CA 1
ATOM 2598 C C . THR A 1 337 ? 25.328 -14.214 -9.789 1.00 46.16 337 THR A C 1
ATOM 2600 O O . THR A 1 337 ? 26.194 -14.447 -10.631 1.00 46.16 337 THR A O 1
ATOM 2603 N N . GLY A 1 338 ? 25.154 -14.956 -8.685 1.00 40.06 338 GLY A N 1
ATOM 2604 C CA . GLY A 1 338 ? 25.847 -16.211 -8.429 1.00 40.06 338 GLY A CA 1
ATOM 2605 C C . GLY A 1 338 ? 27.348 -16.129 -8.683 1.00 40.06 338 GLY A C 1
ATOM 2606 O O . GLY A 1 338 ? 27.892 -17.025 -9.339 1.00 40.06 338 GLY A O 1
ATOM 2607 N N . GLU A 1 339 ? 28.012 -15.066 -8.200 1.00 41.19 339 GLU A N 1
ATOM 2608 C CA . GLU A 1 339 ? 29.471 -15.048 -8.176 1.00 41.19 339 GLU A CA 1
ATOM 2609 C C . GLU A 1 339 ? 29.922 -16.355 -7.537 1.00 41.19 339 GLU A C 1
ATOM 2611 O O . GLU A 1 339 ? 29.525 -16.703 -6.420 1.00 41.19 339 GLU A O 1
ATOM 2616 N N . ARG A 1 340 ? 30.710 -17.123 -8.294 1.00 42.66 340 ARG A N 1
ATOM 2617 C CA . ARG A 1 340 ? 31.277 -18.377 -7.818 1.00 42.66 340 ARG A CA 1
ATOM 2618 C C . ARG A 1 340 ? 32.199 -18.021 -6.668 1.00 42.66 340 ARG A C 1
ATOM 2620 O O . ARG A 1 340 ? 33.364 -17.716 -6.914 1.00 42.66 340 ARG A O 1
ATOM 2627 N N . GLY A 1 341 ? 31.665 -18.068 -5.447 1.00 38.91 341 GLY A N 1
ATOM 2628 C CA . GLY A 1 341 ? 32.413 -17.881 -4.215 1.00 38.91 341 GLY A CA 1
ATOM 2629 C C . GLY A 1 341 ? 33.656 -18.741 -4.314 1.00 38.91 341 GLY A C 1
ATOM 2630 O O . GLY A 1 341 ? 33.567 -19.972 -4.342 1.00 38.91 341 GLY A O 1
ATOM 2631 N N . GLY A 1 342 ? 34.796 -18.079 -4.520 1.00 39.78 342 GLY A N 1
ATOM 2632 C CA . GLY A 1 342 ? 36.004 -18.766 -4.927 1.00 39.78 342 GLY A CA 1
ATOM 2633 C C . GLY A 1 342 ? 36.339 -19.797 -3.867 1.00 39.78 342 GLY A C 1
ATOM 2634 O O . GLY A 1 342 ? 36.548 -19.432 -2.709 1.00 39.78 342 GLY A O 1
ATOM 2635 N N . LYS A 1 343 ? 36.415 -21.076 -4.257 1.00 40.91 343 LYS A N 1
ATOM 2636 C CA . LYS A 1 343 ? 37.088 -22.093 -3.449 1.00 40.91 343 LYS A CA 1
ATOM 2637 C C . LYS A 1 343 ? 38.539 -21.639 -3.278 1.00 40.91 343 LYS A C 1
ATOM 2639 O O . LYS A 1 343 ? 39.401 -22.004 -4.075 1.00 40.91 343 LYS A O 1
ATOM 2644 N N . LYS A 1 344 ? 38.813 -20.835 -2.244 1.00 43.06 344 LYS A N 1
ATOM 2645 C CA . LYS A 1 344 ? 40.163 -20.665 -1.713 1.00 43.06 344 LYS A CA 1
ATOM 2646 C C . LYS A 1 344 ? 40.631 -22.068 -1.352 1.00 43.06 344 LYS A C 1
ATOM 2648 O O . LYS A 1 344 ? 39.990 -22.749 -0.555 1.00 43.06 344 LYS A O 1
ATOM 2653 N N . GLY A 1 345 ? 41.669 -22.526 -2.044 1.00 44.19 345 GLY A N 1
ATOM 2654 C CA . GLY A 1 345 ? 42.099 -23.914 -1.986 1.00 44.19 345 GLY A CA 1
ATOM 2655 C C . GLY A 1 345 ? 42.536 -24.300 -0.577 1.00 44.19 345 GLY A C 1
ATOM 2656 O O . GLY A 1 345 ? 43.526 -23.778 -0.076 1.00 44.19 345 GLY A O 1
ATOM 2657 N N . GLY A 1 346 ? 41.816 -25.242 0.024 1.00 38.94 346 GLY A N 1
ATOM 2658 C CA . GLY A 1 346 ? 42.281 -26.040 1.151 1.00 38.94 346 GLY A CA 1
ATOM 2659 C C . GLY A 1 346 ? 42.416 -27.493 0.703 1.00 38.94 346 GLY A C 1
ATOM 2660 O O . GLY A 1 346 ? 41.578 -27.972 -0.057 1.00 38.94 346 GLY A O 1
ATOM 2661 N N . GLY A 1 347 ? 43.462 -28.182 1.164 1.00 34.72 347 GLY A N 1
ATOM 2662 C CA . GLY A 1 347 ? 43.628 -29.626 0.960 1.00 34.72 347 GLY A CA 1
ATOM 2663 C C . GLY A 1 347 ? 44.212 -30.026 -0.397 1.00 34.72 347 GLY A C 1
ATOM 2664 O O . GLY A 1 347 ? 43.499 -30.437 -1.308 1.00 34.72 347 GLY A O 1
ATOM 2665 N N . ARG A 1 348 ? 45.546 -29.998 -0.513 1.00 39.50 348 ARG A N 1
ATOM 2666 C CA . ARG A 1 348 ? 46.278 -30.696 -1.584 1.00 39.50 348 ARG A CA 1
ATOM 2667 C C . ARG A 1 348 ? 46.382 -32.183 -1.232 1.00 39.50 348 ARG A C 1
ATOM 2669 O O . ARG A 1 348 ? 47.454 -32.666 -0.875 1.00 39.50 348 ARG A O 1
ATOM 2676 N N . GLU A 1 349 ? 45.259 -32.890 -1.290 1.00 42.94 349 GLU A N 1
ATOM 2677 C CA . GLU A 1 349 ? 45.198 -34.322 -0.998 1.00 42.94 349 GLU A CA 1
ATOM 2678 C C . GLU A 1 349 ? 45.812 -35.109 -2.167 1.00 42.94 349 GLU A C 1
ATOM 2680 O O . GLU A 1 349 ? 45.235 -35.242 -3.247 1.00 42.94 349 GLU A O 1
ATOM 2685 N N . ARG A 1 350 ? 47.060 -35.554 -1.988 1.00 42.94 350 ARG A N 1
ATOM 2686 C CA . ARG A 1 350 ? 47.826 -36.283 -3.003 1.00 42.94 350 ARG A CA 1
ATOM 2687 C C . ARG A 1 350 ? 47.685 -37.781 -2.751 1.00 42.94 350 ARG A C 1
ATOM 2689 O O . ARG A 1 350 ? 48.483 -38.346 -2.010 1.00 42.94 350 ARG A O 1
ATOM 2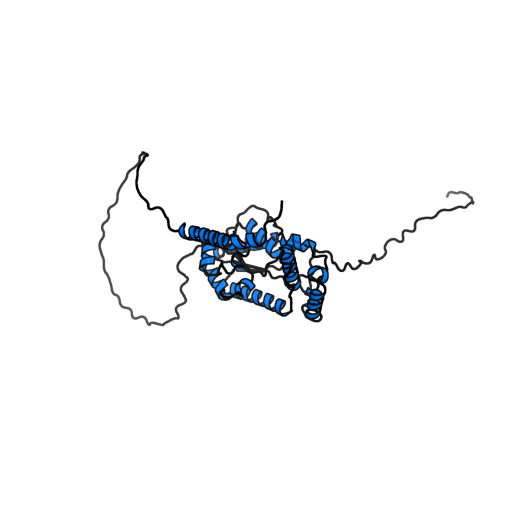696 N N . MET A 1 351 ? 46.687 -38.409 -3.374 1.00 38.06 351 MET A N 1
ATOM 2697 C CA . MET A 1 351 ? 46.573 -39.870 -3.366 1.00 38.06 351 MET A CA 1
ATOM 2698 C C . MET A 1 351 ? 47.804 -40.545 -3.983 1.00 38.06 351 MET A C 1
ATOM 2700 O O . MET A 1 351 ? 48.483 -40.004 -4.862 1.00 38.06 351 MET A O 1
ATOM 2704 N N . GLU A 1 352 ? 48.066 -41.746 -3.478 1.00 42.00 352 GLU A N 1
ATOM 2705 C CA . GLU A 1 352 ? 49.164 -42.630 -3.846 1.00 42.00 352 GLU A CA 1
ATOM 2706 C C . GLU A 1 352 ? 49.185 -42.995 -5.335 1.00 42.00 352 GLU A C 1
ATOM 2708 O O . GLU A 1 352 ? 48.154 -43.053 -6.006 1.00 42.00 352 GLU A O 1
ATOM 2713 N N . ASN A 1 353 ? 50.356 -43.421 -5.817 1.00 41.22 353 ASN A N 1
ATOM 2714 C CA . ASN A 1 353 ? 50.377 -44.453 -6.846 1.00 41.22 353 ASN A CA 1
ATOM 2715 C C . ASN A 1 353 ? 51.543 -45.432 -6.631 1.00 41.22 353 ASN A C 1
ATOM 2717 O O . ASN A 1 353 ? 52.694 -45.033 -6.459 1.00 41.22 353 ASN A O 1
ATOM 2721 N N . LYS A 1 354 ? 51.226 -46.730 -6.618 1.00 44.50 354 LYS A N 1
ATOM 2722 C CA . LYS A 1 354 ? 52.159 -47.847 -6.380 1.00 44.50 354 LYS A CA 1
ATOM 2723 C C . LYS A 1 354 ? 53.190 -47.989 -7.511 1.00 44.50 354 LYS A C 1
ATOM 2725 O O . LYS A 1 354 ? 52.771 -48.075 -8.663 1.00 44.50 354 LYS A O 1
ATOM 2730 N N . LYS A 1 355 ? 54.461 -48.292 -7.181 1.00 38.56 355 LYS A N 1
ATOM 2731 C CA . LYS A 1 355 ? 55.075 -49.631 -7.429 1.00 38.56 355 LYS A CA 1
ATOM 2732 C C . LYS A 1 355 ? 56.589 -49.750 -7.127 1.00 38.56 355 LYS A C 1
ATOM 2734 O O . LYS A 1 355 ? 57.386 -49.020 -7.689 1.00 38.56 355 LYS A O 1
ATOM 2739 N N . LYS A 1 356 ? 56.910 -50.870 -6.453 1.00 38.91 356 LYS A N 1
ATOM 2740 C CA . LYS A 1 356 ? 58.054 -51.806 -6.629 1.00 38.91 356 LYS A CA 1
ATOM 2741 C C . LYS A 1 356 ? 59.512 -51.396 -6.312 1.00 38.91 356 LYS A C 1
ATOM 2743 O O . LYS A 1 356 ? 60.105 -50.602 -7.024 1.00 38.91 356 LYS A O 1
ATOM 2748 N N . GLY A 1 357 ? 60.116 -52.223 -5.441 1.00 33.72 357 GLY A N 1
ATOM 2749 C CA . GLY A 1 357 ? 61.553 -52.559 -5.370 1.00 33.72 357 GLY A CA 1
ATOM 2750 C C . GLY A 1 357 ? 62.382 -51.675 -4.424 1.00 33.72 357 GLY A C 1
ATOM 2751 O O . GLY A 1 357 ? 62.253 -50.464 -4.493 1.00 33.72 357 GLY A O 1
ATOM 2752 N N . GLY A 1 358 ? 63.245 -52.192 -3.539 1.00 33.12 358 GLY A N 1
ATOM 2753 C CA . GLY A 1 358 ? 63.502 -53.583 -3.124 1.00 33.12 358 GLY A CA 1
ATOM 2754 C C . GLY A 1 358 ? 64.891 -53.757 -2.469 1.00 33.12 358 GLY A C 1
ATOM 2755 O O . GLY A 1 358 ? 65.831 -53.125 -2.929 1.00 33.12 358 GLY A O 1
ATOM 2756 N N . LEU A 1 359 ? 65.002 -54.678 -1.492 1.00 38.41 359 LEU A N 1
ATOM 2757 C CA . LEU A 1 359 ? 66.232 -55.232 -0.860 1.00 38.41 359 LEU A CA 1
ATOM 2758 C C . LEU A 1 359 ? 67.065 -54.340 0.106 1.00 38.41 359 LEU A C 1
ATOM 2760 O O . LEU A 1 359 ? 67.185 -53.136 -0.084 1.00 38.41 359 LEU A O 1
ATOM 2764 N N . GLY A 1 360 ? 67.660 -54.997 1.125 1.00 36.19 360 GLY A N 1
ATOM 2765 C CA . GLY A 1 360 ? 68.425 -54.434 2.266 1.00 36.19 360 GLY A CA 1
ATOM 2766 C C . GLY A 1 360 ? 67.594 -54.450 3.565 1.00 36.19 360 GLY A C 1
ATOM 2767 O O . GLY A 1 360 ? 66.652 -53.673 3.657 1.00 36.19 360 GLY A O 1
ATOM 2768 N N . ASN A 1 361 ? 67.729 -55.370 4.540 1.00 38.56 361 ASN A N 1
ATOM 2769 C CA . ASN A 1 361 ? 68.899 -55.772 5.362 1.00 38.56 361 ASN A CA 1
ATOM 2770 C C . ASN A 1 361 ? 69.627 -54.540 5.966 1.00 38.56 361 ASN A C 1
ATOM 2772 O O . ASN A 1 361 ? 69.930 -53.617 5.222 1.00 38.56 361 ASN A O 1
ATOM 2776 N N . GLU A 1 362 ? 69.938 -54.440 7.271 1.00 42.94 362 GLU A N 1
ATOM 2777 C CA . GLU A 1 362 ? 70.040 -55.474 8.323 1.00 42.94 362 GLU A CA 1
ATOM 2778 C C . GLU A 1 362 ? 70.142 -54.885 9.766 1.00 42.94 362 GLU A C 1
ATOM 2780 O O . GLU A 1 362 ? 70.531 -53.734 9.930 1.00 42.94 362 GLU A O 1
ATOM 2785 N N . ILE A 1 363 ? 69.914 -55.742 10.781 1.00 43.94 363 ILE A N 1
ATOM 2786 C CA . ILE A 1 363 ? 70.525 -55.766 12.143 1.00 43.94 363 ILE A CA 1
ATOM 2787 C C . ILE A 1 363 ? 70.053 -54.814 13.289 1.00 43.94 363 ILE A C 1
ATOM 2789 O O . ILE A 1 363 ? 69.850 -53.614 13.152 1.00 43.94 363 ILE A O 1
ATOM 2793 N N . ASN A 1 364 ? 69.940 -55.467 14.461 1.00 44.25 364 ASN A N 1
ATOM 2794 C CA . ASN A 1 364 ? 69.808 -55.047 15.875 1.00 44.25 364 ASN A CA 1
ATOM 2795 C C . ASN A 1 364 ? 70.742 -53.876 16.322 1.00 44.25 364 ASN A C 1
ATOM 2797 O O . ASN A 1 364 ? 71.702 -53.548 15.639 1.00 44.25 364 ASN A O 1
ATOM 2801 N N . THR A 1 365 ? 70.631 -53.248 17.507 1.00 43.94 365 THR A N 1
ATOM 2802 C CA . THR A 1 365 ? 70.654 -53.871 18.855 1.00 43.94 365 THR A CA 1
ATOM 2803 C C . THR A 1 365 ? 70.283 -52.883 19.975 1.00 43.94 365 THR A C 1
ATOM 2805 O O . THR A 1 365 ? 70.380 -51.675 19.797 1.00 43.94 365 THR A O 1
ATOM 2808 N N . HIS A 1 366 ? 69.892 -53.420 21.138 1.00 45.44 366 HIS A N 1
ATOM 2809 C CA . HIS A 1 366 ? 69.733 -52.710 22.416 1.00 45.44 366 HIS A CA 1
ATOM 2810 C C . HIS A 1 366 ? 70.959 -51.882 22.844 1.00 45.44 366 HIS A C 1
ATOM 2812 O O . HIS A 1 366 ? 72.079 -52.395 22.806 1.00 45.44 366 HIS A O 1
ATOM 2818 N N . GLN A 1 367 ? 70.698 -50.719 23.449 1.00 46.19 367 GLN A N 1
ATOM 2819 C CA . GLN A 1 367 ? 71.014 -50.453 24.863 1.00 46.19 367 GLN A CA 1
ATOM 2820 C C . GLN A 1 367 ? 69.986 -49.486 25.462 1.00 46.19 367 GLN A C 1
ATOM 2822 O O . GLN A 1 367 ? 69.501 -48.622 24.700 1.00 46.19 367 GLN A O 1
#